Protein AF-A0AAN6X610-F1 (afdb_monomer)

Mean predicted aligned error: 11.76 Å

Solvent-accessible surface area (backbone atoms only — not comparable to full-atom values): 14429 Å² total; per-residue (Å²): 130,84,73,50,73,56,37,80,37,49,90,82,41,57,66,64,53,46,54,52,41,51,50,63,67,73,47,56,24,28,35,37,37,41,20,63,57,55,44,59,87,36,47,89,56,66,89,90,72,61,59,78,27,64,43,53,54,47,56,51,47,35,42,76,70,61,20,42,76,47,59,48,23,58,37,55,79,75,80,67,58,41,75,26,36,35,68,75,31,31,22,21,82,70,78,63,51,74,42,61,48,87,49,92,56,44,52,62,43,44,74,73,71,45,76,48,68,23,67,71,36,37,49,55,18,49,61,29,42,77,66,78,37,78,74,51,80,32,36,44,35,40,69,31,51,52,54,89,95,52,78,56,92,52,52,64,61,54,48,52,51,49,48,45,44,64,74,73,56,57,45,38,35,40,44,35,36,27,59,84,71,80,51,67,71,60,45,51,51,53,52,55,51,32,54,59,14,51,76,70,74,33,50,30,40,37,33,26,71,65,83,75,61,58,91,81,38,44,60,50,36,54,32,38,35,51,34,56,55,47,62,47,50,51,51,45,38,66,76,38,64,78,66,65,64,63,55,64,62,56,60,49,54,62,66,74,68,66,131

pLDDT: mean 78.59, std 17.38, range [29.25, 97.12]

Secondary structure (DSSP, 8-state):
-PPPPPEEE-TT-HHHHHHHHHHHHH-S-EE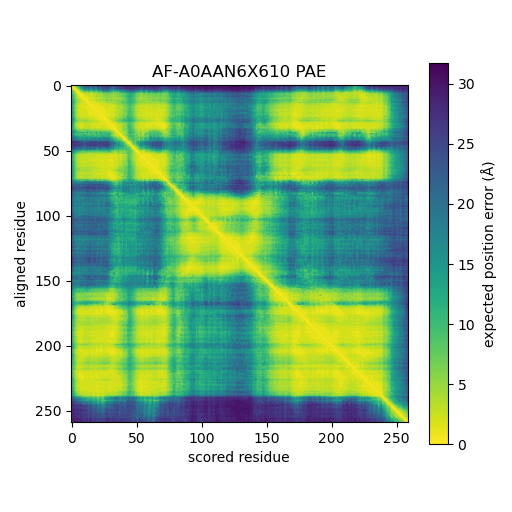EEE-GGGTSTT----TTSPPPPHHHHHHHHHHHTT-EEEEEE---SSSS-BTTEEEEEEEETTT--EEETTTTTHHHHHHTT---B-HHHHHHHHHHHTTTPPPPP--BEEEEE--TTSPPTTHHHHHHHHHHHHHTS---EEEEES----SHHHHHHHHHHHHHHHTTT-EEEEE-SSPP-HHHHTTT-SEEE-S-HHHHHHHHHHH-GGGSSHHHHHHHHTTS---

Sequence (259 aa):
MKAQRLRHIGPMNTHELQLISDAVKDSSNIIAITGAGISLSAGIPSAKNCKPAPTHLFIRNLCFRGQLIRTYAQNIDGKEDELHGSLRFLRCMYCNIRTSWDVHNLESATLLGEQPVCLKCERVSRDRMARNKRRSNPGALRLDITLYDEVHLQVNEITDLKIHDLTRENPEILLIFGTRLLIKGVKNMVKEFAQSIHGRGGLVVFVNLTAPNARVWGGIIDFWVKWDCDSWVKDLKNRNMEWSSSLTEGAEAARNNTP

Foldseek 3Di:
DPQAFADEDEPVNVVVLLVVLVQLVPALQEEEEEEPLQQVVQPPDDLPDGDGFLLRVLQVLSVVVNSYPAYAYCDQSADGDHPWFHQQWKAWPPPGDTHGCVPPVVVVCVVVVHWDFQPVLLVVQVVCVVVVHDGDRRTTIDGGTADPPRDRPCPVVVVVSLCCSLPPSQHQEYEYYRDLCPHPVSLVSLQSNLVSNVVVVGAYEYEELDDHDSVSCGNSHRYYYNDRSSVSSVVSCVSVVVSVPPCVVVVVVVVVPDD

Structure (mmCIF, N/CA/C/O backbone):
data_AF-A0AAN6X610-F1
#
_entry.id   AF-A0AAN6X610-F1
#
loop_
_atom_site.group_PDB
_atom_site.id
_atom_site.type_symbol
_atom_site.label_atom_id
_atom_site.label_alt_id
_atom_site.label_comp_id
_atom_site.label_asym_id
_atom_site.label_entity_id
_atom_site.label_seq_id
_atom_site.pdbx_PDB_ins_code
_atom_site.Cartn_x
_atom_site.Cartn_y
_atom_site.Cartn_z
_atom_site.occupancy
_atom_site.B_iso_or_equiv
_atom_site.auth_seq_id
_atom_site.auth_comp_id
_atom_site.auth_asym_id
_atom_site.auth_atom_id
_atom_site.pdbx_PDB_model_num
ATOM 1 N N . MET A 1 1 ? -28.326 7.944 -3.202 1.00 37.09 1 MET A N 1
ATOM 2 C CA . MET A 1 1 ? -27.617 7.498 -1.982 1.00 37.09 1 MET A CA 1
ATOM 3 C C . MET A 1 1 ? -26.728 8.640 -1.512 1.00 37.09 1 MET A C 1
ATOM 5 O O . MET A 1 1 ? -25.977 9.163 -2.326 1.00 37.09 1 MET A O 1
ATOM 9 N N . LYS A 1 2 ? -26.885 9.127 -0.273 1.00 32.19 2 LYS A N 1
ATOM 10 C CA . LYS A 1 2 ? -26.065 10.238 0.245 1.00 32.19 2 LYS A CA 1
ATOM 11 C C . LYS A 1 2 ? -24.622 9.746 0.374 1.00 32.19 2 LYS A C 1
ATOM 13 O O . LYS A 1 2 ? -24.401 8.754 1.057 1.00 32.19 2 LYS A O 1
ATOM 18 N N . ALA A 1 3 ? -23.672 10.414 -0.280 1.00 43.66 3 ALA A N 1
ATOM 19 C CA . ALA A 1 3 ? -22.254 10.120 -0.109 1.00 43.66 3 ALA A CA 1
ATOM 20 C C . ALA A 1 3 ? -21.909 10.218 1.384 1.00 43.66 3 ALA A C 1
ATOM 22 O O . ALA A 1 3 ? -22.076 11.280 1.991 1.00 43.66 3 ALA A O 1
ATOM 23 N N . GLN A 1 4 ? -21.492 9.106 1.989 1.00 57.25 4 GLN A N 1
ATOM 24 C CA . GLN A 1 4 ? -21.023 9.107 3.368 1.00 57.25 4 GLN A CA 1
ATOM 25 C C . GLN A 1 4 ? -19.779 10.003 3.426 1.00 57.25 4 GLN A C 1
ATOM 27 O O . GLN A 1 4 ? -18.841 9.859 2.638 1.00 57.25 4 GLN A O 1
ATOM 32 N N . ARG A 1 5 ? -19.823 11.019 4.290 1.00 67.00 5 ARG A N 1
ATOM 33 C CA . ARG A 1 5 ? -18.755 12.014 4.405 1.00 67.00 5 ARG A CA 1
ATOM 34 C C . ARG A 1 5 ? -17.531 11.336 5.019 1.00 67.00 5 ARG A C 1
ATOM 36 O O . ARG A 1 5 ? -17.649 10.756 6.094 1.00 67.00 5 ARG A O 1
ATOM 43 N N . LEU A 1 6 ? -16.384 11.442 4.344 1.00 83.06 6 LEU A N 1
ATOM 44 C CA . LEU A 1 6 ? -15.080 11.007 4.852 1.00 83.06 6 LEU A CA 1
ATOM 45 C C . LEU A 1 6 ? -14.877 11.549 6.274 1.00 83.06 6 LEU A C 1
ATOM 47 O O . LEU A 1 6 ? -14.890 12.771 6.468 1.00 83.06 6 LEU A O 1
ATOM 51 N N . ARG A 1 7 ? -14.707 10.662 7.260 1.00 89.19 7 ARG A N 1
ATOM 52 C CA . ARG A 1 7 ? -14.531 11.063 8.659 1.00 89.19 7 ARG A CA 1
ATOM 53 C C . ARG A 1 7 ? -13.062 11.348 8.925 1.00 89.19 7 ARG A C 1
ATOM 55 O O . ARG A 1 7 ? -12.207 10.499 8.698 1.00 89.19 7 ARG A O 1
ATOM 62 N N . HIS A 1 8 ? -12.775 12.553 9.399 1.00 91.44 8 HIS A N 1
ATOM 63 C CA . HIS A 1 8 ? -11.433 12.957 9.802 1.00 91.44 8 HIS A CA 1
ATOM 64 C C . HIS A 1 8 ? -11.219 12.636 11.282 1.00 91.44 8 HIS A C 1
ATOM 66 O O . HIS A 1 8 ? -11.991 13.090 12.124 1.00 91.44 8 HIS A O 1
ATOM 72 N N . ILE A 1 9 ? -10.157 11.889 11.574 1.00 92.44 9 ILE A N 1
ATOM 73 C CA . ILE A 1 9 ? -9.769 11.439 12.910 1.00 92.44 9 ILE A CA 1
ATOM 74 C C . ILE A 1 9 ? -8.367 11.962 13.205 1.00 92.44 9 ILE A C 1
ATOM 76 O O . ILE A 1 9 ? -7.435 11.727 12.436 1.00 92.44 9 ILE A O 1
ATOM 80 N N . GLY A 1 10 ? -8.214 12.657 14.328 1.00 91.31 10 GLY A N 1
ATOM 81 C CA . GLY A 1 10 ? -6.919 13.004 14.904 1.00 91.31 10 GLY A CA 1
ATOM 82 C C . GLY A 1 10 ? -6.632 12.230 16.196 1.00 91.31 10 GLY A C 1
ATOM 83 O O . GLY A 1 10 ? -7.487 11.487 16.674 1.00 91.31 10 GLY A O 1
ATOM 84 N N . PRO A 1 11 ? -5.463 12.449 16.823 1.00 89.00 11 PRO A N 1
ATOM 85 C CA . PRO A 1 11 ? -5.061 11.754 18.054 1.00 89.00 11 PRO A CA 1
ATOM 86 C C . PRO A 1 11 ? -6.026 11.922 19.241 1.00 89.00 11 PRO A C 1
ATOM 88 O O . PRO A 1 11 ? -6.036 11.103 20.152 1.00 89.00 11 PRO A O 1
ATOM 91 N N . MET A 1 12 ? -6.846 12.978 19.237 1.00 90.06 12 MET A N 1
ATOM 92 C CA . MET A 1 12 ? -7.813 13.265 20.306 1.00 90.06 12 MET A CA 1
ATOM 93 C C . MET A 1 12 ? -9.152 12.523 20.139 1.00 90.06 12 MET A C 1
ATOM 95 O O . MET A 1 12 ? -9.976 12.534 21.049 1.00 90.06 12 MET A O 1
ATOM 99 N N . ASN A 1 13 ? -9.391 11.881 18.993 1.00 92.88 13 ASN A N 1
ATOM 100 C CA . ASN A 1 13 ? -10.630 11.160 18.687 1.00 92.88 13 ASN A CA 1
ATOM 101 C C . ASN A 1 13 ? -10.607 9.740 19.274 1.00 92.88 13 ASN A C 1
ATOM 103 O O . ASN A 1 13 ? -10.568 8.749 18.548 1.00 92.88 13 ASN A O 1
ATOM 107 N N . THR A 1 14 ? -10.574 9.633 20.602 1.00 89.31 14 THR A N 1
ATOM 108 C CA . THR A 1 14 ? -10.335 8.362 21.306 1.00 89.31 14 THR A CA 1
ATOM 109 C C . THR A 1 14 ? -11.382 7.291 21.010 1.00 89.31 14 THR A C 1
ATOM 111 O O . THR A 1 14 ? -11.013 6.127 20.882 1.00 89.31 14 THR A O 1
ATOM 114 N N . HIS A 1 15 ? -12.655 7.667 20.861 1.00 91.50 15 HIS A N 1
ATOM 115 C CA . HIS A 1 15 ? -13.738 6.730 20.566 1.00 91.50 15 HIS A CA 1
ATOM 116 C C . HIS A 1 15 ? -13.611 6.142 19.157 1.00 91.50 15 HIS A C 1
ATOM 118 O O . HIS A 1 15 ? -13.623 4.927 18.994 1.00 91.50 15 HIS A O 1
ATOM 124 N N . GLU A 1 16 ? -13.432 6.975 18.128 1.00 92.19 16 GLU A N 1
ATOM 125 C CA . GLU A 1 16 ? -13.253 6.481 16.763 1.00 92.19 16 GLU A CA 1
ATOM 126 C C . GLU A 1 16 ? -11.951 5.691 16.593 1.00 92.19 16 GLU A C 1
ATOM 128 O O . GLU A 1 16 ? -11.930 4.697 15.869 1.00 92.19 16 GLU A O 1
ATOM 133 N N . LEU A 1 17 ? -10.877 6.096 17.277 1.00 92.88 17 LEU A N 1
ATOM 134 C CA . LEU A 1 17 ? -9.629 5.333 17.307 1.00 92.88 17 LEU A CA 1
ATOM 135 C C . LEU A 1 17 ? -9.823 3.959 17.955 1.00 92.88 17 LEU A C 1
ATOM 137 O O . LEU A 1 17 ? -9.281 2.981 17.445 1.00 92.88 17 LEU A O 1
ATOM 141 N N . GLN A 1 18 ? -10.612 3.869 19.030 1.00 92.56 18 GLN A N 1
ATOM 142 C CA . GLN A 1 18 ? -10.934 2.588 19.655 1.00 92.56 18 GLN A CA 1
ATOM 143 C C . GLN A 1 18 ? -11.778 1.708 18.730 1.00 92.56 18 GLN A C 1
ATOM 145 O O . GLN A 1 18 ? -11.424 0.556 18.528 1.00 92.56 18 GLN A O 1
ATOM 150 N N . LEU A 1 19 ? -12.799 2.265 18.070 1.00 92.56 19 LEU A N 1
ATOM 151 C CA . LEU A 1 19 ? -13.607 1.526 17.093 1.00 92.56 19 LEU A CA 1
ATOM 152 C C . LEU A 1 19 ? -12.757 0.916 15.972 1.00 92.56 19 LEU A C 1
ATOM 154 O O . LEU A 1 19 ? -12.967 -0.231 15.587 1.00 92.56 19 LEU A O 1
ATOM 158 N N . ILE A 1 20 ? -11.792 1.675 15.443 1.00 93.69 20 ILE A N 1
ATOM 159 C CA . ILE A 1 20 ? -10.866 1.152 14.433 1.00 93.69 20 ILE A CA 1
ATOM 160 C C . ILE A 1 20 ? -9.955 0.081 15.046 1.00 93.69 20 ILE A C 1
ATOM 162 O O . ILE A 1 20 ? -9.711 -0.941 14.411 1.00 93.69 20 ILE A O 1
ATOM 166 N N . SER A 1 21 ? -9.459 0.301 16.266 1.00 93.00 21 SER A N 1
ATOM 167 C CA . SER A 1 21 ? -8.606 -0.656 16.980 1.00 93.00 21 SER A CA 1
ATOM 168 C C . SER A 1 21 ? -9.295 -2.004 17.186 1.00 93.00 21 SER A C 1
ATOM 170 O O . SER A 1 21 ? -8.679 -3.040 16.934 1.00 93.00 21 SER A O 1
ATOM 172 N N . ASP A 1 22 ? -10.564 -1.981 17.592 1.00 91.88 22 ASP A N 1
ATOM 173 C CA . ASP A 1 22 ? -11.388 -3.167 17.821 1.00 91.88 22 ASP A CA 1
ATOM 174 C C . ASP A 1 22 ? -11.680 -3.875 16.493 1.00 91.88 22 ASP A C 1
ATOM 176 O O . ASP A 1 22 ? -11.447 -5.073 16.366 1.00 91.88 22 ASP A O 1
ATOM 180 N N . ALA A 1 23 ? -12.051 -3.128 15.447 1.00 92.56 23 ALA A N 1
ATOM 181 C CA . ALA A 1 23 ? -12.279 -3.703 14.122 1.00 92.56 23 ALA A CA 1
ATOM 182 C C . ALA A 1 23 ? -11.032 -4.426 13.576 1.00 92.56 23 ALA A C 1
ATOM 184 O O . ALA A 1 23 ? -11.127 -5.548 13.083 1.00 92.56 23 ALA A O 1
ATOM 185 N N . VAL A 1 24 ? -9.845 -3.817 13.687 1.00 92.56 24 VAL A N 1
ATOM 186 C CA . VAL A 1 24 ? -8.585 -4.451 13.252 1.00 92.56 24 VAL A CA 1
ATOM 187 C C . VAL A 1 24 ? -8.228 -5.652 14.138 1.00 92.56 24 VAL A C 1
ATOM 189 O O . VAL A 1 24 ? -7.634 -6.620 13.659 1.00 92.56 24 VAL A O 1
ATOM 192 N N . LYS A 1 25 ? -8.579 -5.615 15.429 1.00 89.81 25 LYS A N 1
ATOM 193 C CA . LYS A 1 25 ? -8.367 -6.739 16.346 1.00 89.81 25 LYS A CA 1
ATOM 194 C C . LYS A 1 25 ? -9.218 -7.949 15.966 1.00 89.81 25 LYS A C 1
ATOM 196 O O . LYS A 1 25 ? -8.681 -9.056 15.960 1.00 89.81 25 LYS A O 1
ATOM 201 N N . ASP A 1 26 ? -10.490 -7.719 15.667 1.00 90.12 26 ASP A N 1
ATOM 202 C CA . ASP A 1 26 ? -11.489 -8.771 15.469 1.00 90.12 26 ASP A CA 1
ATOM 203 C C . ASP A 1 26 ? -11.499 -9.320 14.034 1.00 90.12 26 ASP A C 1
ATOM 205 O O . ASP A 1 26 ? -11.934 -10.446 13.799 1.00 90.12 26 ASP A O 1
ATOM 209 N N . SER A 1 27 ? -10.982 -8.554 13.070 1.00 91.19 27 SER A N 1
ATOM 210 C CA . SER A 1 27 ? -10.899 -8.982 11.676 1.00 91.19 27 SER A CA 1
ATOM 211 C C . SER A 1 27 ? -9.845 -10.069 11.465 1.00 91.19 27 SER A C 1
ATOM 213 O O . SER A 1 27 ? -8.747 -10.026 12.027 1.00 91.19 27 SER A O 1
ATOM 215 N N . SER A 1 28 ? -10.171 -11.031 10.603 1.00 87.94 28 SER A N 1
ATOM 216 C CA . SER A 1 28 ? -9.239 -12.080 10.155 1.00 87.94 28 SER A CA 1
ATOM 217 C C . SER A 1 28 ? -8.778 -11.883 8.709 1.00 87.94 28 SER A C 1
ATOM 219 O O . SER A 1 28 ? -7.873 -12.570 8.256 1.00 87.94 28 SER A O 1
ATOM 221 N N . ASN A 1 29 ? -9.385 -10.936 7.992 1.00 90.50 29 ASN A N 1
ATOM 222 C CA . ASN A 1 29 ? -9.249 -10.795 6.547 1.00 90.50 29 ASN A CA 1
ATOM 223 C C . ASN A 1 29 ? -8.894 -9.349 6.183 1.00 90.50 29 ASN A C 1
ATOM 225 O O . ASN A 1 29 ? -9.716 -8.575 5.677 1.00 90.50 29 ASN A O 1
ATOM 229 N N . ILE A 1 30 ? -7.648 -8.974 6.468 1.00 92.38 30 ILE A N 1
ATOM 230 C CA . ILE A 1 30 ? -7.126 -7.618 6.301 1.00 92.38 30 ILE A CA 1
ATOM 231 C C . ILE A 1 30 ? -6.266 -7.540 5.042 1.00 92.38 30 ILE A C 1
ATOM 233 O O . ILE A 1 30 ? -5.382 -8.366 4.813 1.00 92.38 30 ILE A O 1
ATOM 237 N N . ILE A 1 31 ? -6.472 -6.491 4.252 1.00 91.38 31 ILE A N 1
ATOM 238 C CA . ILE A 1 31 ? -5.580 -6.103 3.159 1.00 91.38 31 ILE A CA 1
ATOM 239 C C . ILE A 1 31 ? -4.867 -4.811 3.543 1.00 91.38 31 ILE A C 1
ATOM 241 O O . ILE A 1 31 ? -5.491 -3.863 4.023 1.00 91.38 31 ILE A O 1
ATOM 245 N N . ALA A 1 32 ? -3.560 -4.753 3.301 1.00 90.94 32 ALA A N 1
ATOM 246 C CA . ALA A 1 32 ? -2.768 -3.543 3.470 1.00 90.94 32 ALA A CA 1
ATOM 247 C C . ALA A 1 32 ? -2.315 -2.993 2.110 1.00 90.94 32 ALA A C 1
ATOM 249 O O . ALA A 1 32 ? -1.844 -3.738 1.258 1.00 90.94 32 ALA A O 1
ATOM 250 N N . ILE A 1 33 ? -2.411 -1.679 1.909 1.00 90.81 33 ILE A N 1
ATOM 251 C CA . ILE A 1 33 ? -1.769 -0.967 0.797 1.00 90.81 33 ILE A CA 1
ATOM 252 C C . ILE A 1 33 ? -0.782 0.028 1.390 1.00 90.81 33 ILE A C 1
ATOM 254 O O . ILE A 1 33 ? -1.173 0.942 2.117 1.00 90.81 33 ILE A O 1
ATOM 258 N N . THR A 1 34 ? 0.495 -0.112 1.058 1.00 87.88 34 THR A N 1
ATOM 259 C CA . THR A 1 34 ? 1.561 0.741 1.597 1.00 87.88 34 THR A CA 1
ATOM 260 C C . THR A 1 34 ? 2.164 1.621 0.506 1.00 87.88 34 THR A C 1
ATOM 262 O O . THR A 1 34 ? 1.988 1.387 -0.693 1.00 87.88 34 THR A O 1
ATOM 265 N N . GLY A 1 35 ? 2.835 2.694 0.914 1.00 82.50 35 GLY A N 1
ATOM 266 C CA . GLY A 1 35 ? 3.644 3.539 0.041 1.00 82.50 35 GLY A CA 1
ATOM 267 C C . GLY A 1 35 ? 4.796 4.180 0.804 1.00 82.50 35 GLY A C 1
ATOM 268 O O . GLY A 1 35 ? 5.004 3.895 1.983 1.00 82.50 35 GLY A O 1
ATOM 269 N N . ALA A 1 36 ? 5.553 5.055 0.136 1.00 73.19 36 ALA A N 1
ATOM 270 C CA . ALA A 1 36 ? 6.882 5.454 0.615 1.00 73.19 36 ALA A CA 1
ATOM 271 C C . ALA A 1 36 ? 6.875 6.136 1.994 1.00 73.19 36 ALA A C 1
ATOM 273 O O . ALA A 1 36 ? 7.888 6.147 2.690 1.00 73.19 36 ALA A O 1
ATOM 274 N N . GLY A 1 37 ? 5.728 6.677 2.417 1.00 68.69 37 GLY A N 1
ATOM 275 C CA . GLY A 1 37 ? 5.548 7.316 3.715 1.00 68.69 37 GLY A CA 1
ATOM 276 C C . GLY A 1 37 ? 5.811 6.404 4.915 1.00 68.69 37 GLY A C 1
ATOM 277 O O . GLY A 1 37 ? 6.193 6.925 5.956 1.00 68.69 37 GLY A O 1
ATOM 278 N N . ILE A 1 38 ? 5.684 5.075 4.783 1.00 71.88 38 ILE A N 1
ATOM 279 C CA . ILE A 1 38 ? 6.003 4.142 5.885 1.00 71.88 38 ILE A CA 1
ATOM 280 C C . ILE A 1 38 ? 7.504 3.857 6.038 1.00 71.88 38 ILE A C 1
ATOM 282 O O . ILE A 1 38 ? 7.915 3.270 7.037 1.00 71.88 38 ILE A O 1
ATOM 286 N N . SER A 1 39 ? 8.321 4.263 5.061 1.00 66.00 39 SER A N 1
ATOM 287 C CA . SER A 1 39 ? 9.772 4.026 5.041 1.00 66.00 39 SER A CA 1
ATOM 288 C C . SER A 1 39 ? 10.579 5.291 5.374 1.00 66.00 39 SER A C 1
ATOM 290 O O . SER A 1 39 ? 11.793 5.215 5.525 1.00 66.00 39 SER A O 1
ATOM 292 N N . LEU A 1 40 ? 9.933 6.454 5.555 1.00 58.25 40 LEU A N 1
ATOM 293 C CA . LEU A 1 40 ? 10.614 7.726 5.859 1.00 58.25 40 LEU A CA 1
ATOM 294 C C . LEU A 1 40 ? 11.354 7.704 7.206 1.00 58.25 40 LEU A C 1
ATOM 296 O O . LEU A 1 40 ? 12.474 8.199 7.309 1.00 58.25 40 LEU A O 1
ATOM 300 N N . SER A 1 41 ? 10.743 7.117 8.236 1.00 56.41 41 SER A N 1
ATOM 301 C CA . SER A 1 41 ? 11.300 7.031 9.594 1.00 56.41 41 SER A CA 1
ATOM 302 C C . SER A 1 41 ? 12.450 6.027 9.719 1.00 56.41 41 SER A C 1
ATOM 304 O O . SER A 1 41 ? 13.298 6.163 10.600 1.00 56.41 41 SER A O 1
ATOM 306 N N . ALA A 1 42 ? 12.513 5.041 8.819 1.00 53.22 42 ALA A N 1
ATOM 307 C CA . ALA A 1 42 ? 13.600 4.067 8.729 1.00 53.22 42 ALA A CA 1
ATOM 308 C C . ALA A 1 42 ? 14.869 4.637 8.058 1.00 53.22 42 ALA A C 1
ATOM 310 O O . ALA A 1 42 ? 15.893 3.950 7.987 1.00 53.22 42 ALA A O 1
ATOM 311 N N . GLY A 1 43 ? 14.800 5.882 7.564 1.00 45.56 43 GLY A N 1
ATOM 312 C CA . GLY A 1 43 ? 15.744 6.434 6.598 1.00 45.56 43 GLY A CA 1
ATOM 313 C C . GLY A 1 43 ? 15.585 5.770 5.226 1.00 45.56 43 GLY A C 1
ATOM 314 O O . GLY A 1 43 ? 14.905 4.755 5.087 1.00 45.56 43 GLY A O 1
ATOM 315 N N . ILE A 1 44 ? 16.252 6.306 4.203 1.00 46.91 44 ILE A N 1
ATOM 316 C CA . ILE A 1 44 ? 16.473 5.601 2.928 1.00 46.91 44 ILE A CA 1
ATOM 317 C C . ILE A 1 44 ? 17.958 5.202 2.893 1.00 46.91 44 ILE A C 1
ATOM 319 O O . ILE A 1 44 ? 18.760 5.921 2.296 1.00 46.91 44 ILE A O 1
ATOM 323 N N . PRO A 1 45 ? 18.400 4.138 3.593 1.00 39.22 45 PRO A N 1
ATOM 324 C CA . PRO A 1 45 ? 19.779 3.681 3.513 1.00 39.22 45 PRO A CA 1
ATOM 325 C C . PRO A 1 45 ? 19.938 2.776 2.285 1.00 39.22 45 PRO A C 1
ATOM 327 O O . PRO A 1 45 ? 18.961 2.238 1.765 1.00 39.22 45 PRO A O 1
ATOM 330 N N . SER A 1 46 ? 21.182 2.552 1.852 1.00 41.22 46 SER A N 1
ATOM 331 C CA . SER A 1 46 ? 21.516 1.496 0.886 1.00 41.22 46 SER A CA 1
ATOM 332 C C . SER A 1 46 ? 20.801 0.182 1.248 1.00 41.22 46 SER A C 1
ATOM 334 O O . SER A 1 46 ? 20.727 -0.173 2.430 1.00 41.22 46 SER A O 1
ATOM 336 N N . ALA A 1 47 ? 20.273 -0.527 0.240 1.00 47.09 47 ALA A N 1
ATOM 337 C CA . ALA A 1 47 ? 19.335 -1.655 0.358 1.00 47.09 47 ALA A CA 1
ATOM 338 C C . ALA A 1 47 ? 19.752 -2.764 1.352 1.00 47.09 47 ALA A C 1
ATOM 340 O O . ALA A 1 47 ? 18.916 -3.549 1.792 1.00 47.09 47 ALA A O 1
ATOM 341 N N . LYS A 1 48 ? 21.031 -2.817 1.741 1.00 41.59 48 LYS A N 1
ATOM 342 C CA . LYS A 1 48 ? 21.605 -3.839 2.621 1.00 41.59 48 LYS A CA 1
ATOM 343 C C . LYS A 1 48 ? 21.400 -3.594 4.133 1.00 41.59 48 LYS A C 1
ATOM 345 O O . LYS A 1 48 ? 21.478 -4.561 4.874 1.00 41.59 48 LYS A O 1
ATOM 350 N N . ASN A 1 49 ? 21.084 -2.375 4.609 1.00 48.81 49 ASN A N 1
ATOM 351 C CA . ASN A 1 49 ? 21.075 -2.047 6.060 1.00 48.81 49 ASN A CA 1
ATOM 352 C C . ASN A 1 49 ? 19.823 -1.303 6.591 1.00 48.81 49 ASN A C 1
ATOM 354 O O . ASN A 1 49 ? 19.883 -0.601 7.602 1.00 48.81 49 ASN A O 1
ATOM 358 N N . CYS A 1 50 ? 18.660 -1.439 5.948 1.00 53.69 50 CYS A N 1
ATOM 359 C CA . CYS A 1 50 ? 17.438 -0.760 6.399 1.00 53.69 50 CYS A CA 1
ATOM 360 C C . CYS A 1 50 ? 16.724 -1.523 7.537 1.00 53.69 50 CYS A C 1
ATOM 362 O O . CYS A 1 50 ? 16.241 -2.640 7.327 1.00 53.69 50 CYS A O 1
ATOM 364 N N . LYS A 1 51 ? 16.584 -0.911 8.724 1.00 64.19 51 LYS A N 1
ATOM 365 C CA . LYS A 1 51 ? 15.756 -1.446 9.824 1.00 64.19 51 LYS A CA 1
ATOM 366 C C . LYS A 1 51 ? 14.264 -1.225 9.519 1.00 64.19 51 LYS A C 1
ATOM 368 O O . LYS A 1 51 ? 13.906 -0.130 9.101 1.00 64.19 51 LYS A O 1
ATOM 373 N N . PRO A 1 52 ? 13.383 -2.226 9.697 1.00 70.62 52 PRO A N 1
ATOM 374 C CA . PRO A 1 52 ? 11.953 -2.055 9.435 1.00 70.62 52 PRO A CA 1
ATOM 375 C C . PRO A 1 52 ? 11.323 -1.040 10.399 1.00 70.62 52 PRO A C 1
ATOM 377 O O . PRO A 1 52 ? 11.547 -1.107 11.609 1.00 70.62 52 PRO A O 1
ATOM 380 N N . ALA A 1 53 ? 10.516 -0.121 9.863 1.00 80.50 53 ALA A N 1
ATOM 381 C CA . ALA A 1 53 ? 9.755 0.833 10.670 1.00 80.50 53 ALA A CA 1
ATOM 382 C C . ALA A 1 53 ? 8.664 0.122 11.507 1.00 80.50 53 ALA A C 1
ATOM 384 O O . ALA A 1 53 ? 8.217 -0.968 11.131 1.00 80.50 53 ALA A O 1
ATOM 385 N N . PRO A 1 54 ? 8.182 0.723 12.612 1.00 86.00 54 PRO A N 1
ATOM 386 C CA . PRO A 1 54 ? 7.063 0.202 13.400 1.00 86.00 54 PRO A CA 1
ATOM 387 C C . PRO A 1 54 ? 5.843 -0.228 12.575 1.00 86.00 54 PRO A C 1
ATOM 389 O O . PRO A 1 54 ? 5.251 -1.262 12.889 1.00 86.00 54 PRO A O 1
ATOM 392 N N . THR A 1 55 ? 5.508 0.507 11.509 1.00 86.38 55 THR A N 1
ATOM 393 C CA . THR A 1 55 ? 4.413 0.151 10.593 1.00 86.38 55 THR A CA 1
ATOM 394 C C . THR A 1 55 ? 4.674 -1.167 9.852 1.00 86.38 55 THR A C 1
ATOM 396 O O . THR A 1 55 ? 3.793 -2.023 9.813 1.00 86.38 55 THR A O 1
ATOM 399 N N . HIS A 1 56 ? 5.897 -1.404 9.363 1.00 81.62 56 HIS A N 1
ATOM 400 C CA . HIS A 1 56 ? 6.275 -2.686 8.745 1.00 81.62 56 HIS A CA 1
ATOM 401 C C . HIS A 1 56 ? 6.171 -3.842 9.747 1.00 81.62 56 HIS A C 1
ATOM 403 O O . HIS A 1 56 ? 5.643 -4.907 9.441 1.00 81.62 56 HIS A O 1
ATOM 409 N N . LEU A 1 57 ? 6.654 -3.629 10.976 1.00 81.88 57 LEU A N 1
ATOM 410 C CA . LEU A 1 57 ? 6.576 -4.640 12.034 1.00 81.88 57 LEU A CA 1
ATOM 411 C C . LEU A 1 57 ? 5.131 -4.960 12.422 1.00 81.88 57 LEU A C 1
ATOM 413 O O . LEU A 1 57 ? 4.831 -6.087 12.801 1.00 81.88 57 LEU A O 1
ATOM 417 N N . PHE A 1 58 ? 4.241 -3.974 12.350 1.00 86.88 58 PHE A N 1
ATOM 418 C CA . PHE A 1 58 ? 2.816 -4.173 12.573 1.00 86.88 58 PHE A CA 1
ATOM 419 C C . PHE A 1 58 ? 2.167 -5.008 11.471 1.00 86.88 58 PHE A C 1
ATOM 421 O O . PHE A 1 58 ? 1.538 -6.010 11.789 1.00 86.88 58 PHE A O 1
ATOM 428 N N . ILE A 1 59 ? 2.390 -4.670 10.200 1.00 83.50 59 ILE A N 1
ATOM 429 C CA . ILE A 1 59 ? 1.889 -5.461 9.066 1.00 83.50 59 ILE A CA 1
ATOM 430 C C . ILE A 1 59 ? 2.403 -6.906 9.154 1.00 83.50 59 ILE A C 1
ATOM 432 O O . ILE A 1 59 ? 1.635 -7.856 9.024 1.00 83.50 59 ILE A O 1
ATOM 436 N N . ARG A 1 60 ? 3.687 -7.088 9.487 1.00 75.19 60 ARG A N 1
ATOM 437 C CA . ARG A 1 60 ? 4.271 -8.416 9.715 1.00 75.19 60 ARG A CA 1
ATOM 438 C C . ARG A 1 60 ? 3.600 -9.172 10.867 1.00 75.19 60 ARG A C 1
ATOM 440 O O . ARG A 1 60 ? 3.439 -10.384 10.779 1.00 75.19 60 ARG A O 1
ATOM 447 N N . ASN A 1 61 ? 3.210 -8.481 11.935 1.00 80.12 61 ASN A N 1
ATOM 448 C CA . ASN A 1 61 ? 2.489 -9.097 13.047 1.00 80.12 61 ASN A CA 1
ATOM 449 C C . ASN A 1 61 ? 1.090 -9.571 12.610 1.00 80.12 61 ASN A C 1
ATOM 451 O O . ASN A 1 61 ? 0.742 -10.711 12.898 1.00 80.12 61 ASN A O 1
ATOM 455 N N . LEU A 1 62 ? 0.348 -8.776 11.828 1.00 80.19 62 LEU A N 1
ATOM 456 C CA . LEU A 1 62 ? -0.937 -9.214 11.259 1.00 80.19 62 LEU A CA 1
ATOM 457 C C . LEU A 1 62 ? -0.786 -10.497 10.424 1.00 80.19 62 LEU A C 1
ATOM 459 O O . LEU A 1 62 ? -1.609 -11.403 10.532 1.00 80.19 62 LEU A O 1
ATOM 463 N N . CYS A 1 63 ? 0.294 -10.599 9.640 1.00 73.50 63 CYS A N 1
ATOM 464 C CA . CYS A 1 63 ? 0.634 -11.809 8.888 1.00 73.50 63 CYS A CA 1
ATOM 465 C C . CYS A 1 63 ? 0.874 -13.012 9.810 1.00 73.50 63 CYS A C 1
ATOM 467 O O . CYS A 1 63 ? 0.264 -14.060 9.627 1.00 73.50 63 CYS A O 1
ATOM 469 N N . PHE A 1 64 ? 1.694 -12.855 10.854 1.00 72.25 64 PHE A N 1
ATOM 470 C CA . PHE A 1 64 ? 1.947 -13.936 11.813 1.00 72.25 64 PHE A CA 1
ATOM 471 C C . PHE A 1 64 ? 0.706 -14.377 12.591 1.00 72.25 64 PHE A C 1
ATOM 473 O O . PHE A 1 64 ? 0.621 -15.533 12.991 1.00 72.25 64 PHE A O 1
ATOM 480 N N . ARG A 1 65 ? -0.264 -13.480 12.783 1.00 78.69 65 ARG A N 1
ATOM 481 C CA . ARG A 1 65 ? -1.553 -13.795 13.410 1.00 78.69 65 ARG A CA 1
ATOM 482 C C . ARG A 1 65 ? -2.564 -14.415 12.441 1.00 78.69 65 ARG A C 1
ATOM 484 O O . ARG A 1 65 ? -3.677 -14.706 12.862 1.00 78.69 65 ARG A O 1
ATOM 491 N N . GLY A 1 66 ? -2.208 -14.586 11.165 1.00 73.62 66 GLY A N 1
ATOM 492 C CA . GLY A 1 66 ? -3.116 -15.092 10.135 1.00 73.62 66 GLY A CA 1
ATOM 493 C C . GLY A 1 66 ? -4.258 -14.133 9.792 1.00 73.62 66 GLY A C 1
ATOM 494 O O . GLY A 1 66 ? -5.250 -14.571 9.231 1.00 73.62 66 GLY A O 1
ATOM 495 N N . GLN A 1 67 ? -4.137 -12.846 10.140 1.00 85.12 67 GLN A N 1
ATOM 496 C CA . GLN A 1 67 ? -5.162 -11.832 9.865 1.00 85.12 67 GLN A CA 1
ATOM 497 C C . GLN A 1 67 ? -4.934 -11.086 8.547 1.00 85.12 67 GLN A C 1
ATOM 499 O O . GLN A 1 67 ? -5.804 -10.357 8.079 1.00 85.12 67 GLN A O 1
ATOM 504 N N . LEU A 1 68 ? -3.720 -11.159 7.998 1.00 82.56 68 LEU A N 1
ATOM 505 C CA . LEU A 1 68 ? -3.343 -10.435 6.791 1.00 82.56 68 LEU A CA 1
ATOM 506 C C . LEU A 1 68 ? -3.467 -11.352 5.577 1.00 82.56 68 LEU A C 1
ATOM 508 O O . LEU A 1 68 ? -2.722 -12.321 5.462 1.00 82.56 68 LEU A O 1
ATOM 512 N N . ILE A 1 69 ? -4.337 -10.979 4.643 1.00 82.44 69 ILE A N 1
ATOM 513 C CA . ILE A 1 69 ? -4.445 -11.625 3.333 1.00 82.44 69 ILE A CA 1
ATOM 514 C C . ILE A 1 69 ? -3.212 -11.282 2.499 1.00 82.44 69 ILE A C 1
ATOM 516 O O . ILE A 1 69 ? -2.523 -12.161 1.981 1.00 82.44 69 ILE A O 1
ATOM 520 N N . ARG A 1 70 ? -2.941 -9.979 2.346 1.00 82.75 70 ARG A N 1
ATOM 521 C CA . ARG A 1 70 ? -1.828 -9.488 1.529 1.00 82.75 70 ARG A CA 1
ATOM 522 C C . ARG A 1 70 ? -1.466 -8.044 1.835 1.00 82.75 70 ARG A C 1
ATOM 524 O O . ARG A 1 70 ? -2.319 -7.237 2.216 1.00 82.75 70 ARG A O 1
ATOM 531 N N . THR A 1 71 ? -0.208 -7.717 1.558 1.00 81.56 71 THR A N 1
ATOM 532 C CA . THR A 1 71 ? 0.259 -6.337 1.439 1.00 81.56 71 THR A CA 1
ATOM 533 C C . THR A 1 71 ? 0.556 -6.013 -0.014 1.00 81.56 71 THR A C 1
ATOM 535 O O . THR A 1 71 ? 1.375 -6.665 -0.649 1.00 81.56 71 THR A O 1
ATOM 538 N N . TYR A 1 72 ? -0.081 -4.967 -0.520 1.00 82.69 72 TYR A N 1
ATOM 539 C CA . TYR A 1 72 ? 0.177 -4.382 -1.825 1.00 82.69 72 TYR A CA 1
ATOM 540 C C . TYR A 1 72 ? 1.077 -3.159 -1.644 1.00 82.69 72 TYR A C 1
ATOM 542 O O . TYR A 1 72 ? 0.610 -2.058 -1.322 1.00 82.69 72 TYR A O 1
ATOM 550 N N . ALA A 1 73 ? 2.381 -3.352 -1.817 1.00 75.69 73 ALA A N 1
ATOM 551 C CA . ALA A 1 73 ? 3.361 -2.314 -1.544 1.00 75.69 73 ALA A CA 1
ATOM 552 C C . ALA A 1 73 ? 3.633 -1.459 -2.778 1.00 75.69 73 ALA A C 1
ATOM 554 O O . ALA A 1 73 ? 4.049 -1.968 -3.813 1.00 75.69 73 ALA A O 1
ATOM 555 N N . GLN A 1 74 ? 3.464 -0.136 -2.665 1.00 69.69 74 GLN A N 1
ATOM 556 C CA . GLN A 1 74 ? 3.916 0.802 -3.702 1.00 69.69 74 GLN A CA 1
ATOM 557 C C . GLN A 1 74 ? 5.429 1.098 -3.626 1.00 69.69 74 GLN A C 1
ATOM 559 O O . GLN A 1 74 ? 5.946 1.915 -4.390 1.00 69.69 74 GLN A O 1
ATOM 564 N N . ASN A 1 75 ? 6.136 0.487 -2.679 1.00 63.12 75 ASN A N 1
ATOM 565 C CA . ASN A 1 75 ? 7.553 0.732 -2.462 1.00 63.12 75 ASN A CA 1
ATOM 566 C C . ASN A 1 75 ? 8.397 -0.205 -3.321 1.00 63.12 75 ASN A C 1
ATOM 568 O O . ASN A 1 75 ? 8.026 -1.348 -3.555 1.00 63.12 75 ASN A O 1
ATOM 572 N N . ILE A 1 76 ? 9.549 0.296 -3.763 1.00 54.38 76 ILE A N 1
ATOM 573 C CA . ILE A 1 76 ? 10.577 -0.475 -4.474 1.00 54.38 76 ILE A CA 1
ATOM 574 C C . ILE A 1 76 ? 11.727 -0.801 -3.495 1.00 54.38 76 ILE A C 1
ATOM 576 O O . ILE A 1 76 ? 12.892 -0.874 -3.864 1.00 54.38 76 ILE A O 1
ATOM 580 N N . ASP A 1 77 ? 11.446 -0.893 -2.196 1.00 51.56 77 ASP A N 1
ATOM 581 C CA . ASP A 1 77 ? 12.460 -1.036 -1.143 1.00 51.56 77 ASP A CA 1
ATOM 582 C C . ASP A 1 77 ? 12.891 -2.494 -0.890 1.00 51.56 77 ASP A C 1
ATOM 584 O O . ASP A 1 77 ? 13.696 -2.750 0.010 1.00 51.56 77 ASP A O 1
ATOM 588 N N . GLY A 1 78 ? 12.444 -3.453 -1.713 1.00 48.91 78 GLY A N 1
ATOM 589 C CA . GLY A 1 78 ? 12.958 -4.822 -1.700 1.00 48.91 78 GLY A CA 1
ATOM 590 C C . GLY A 1 78 ? 12.354 -5.736 -0.639 1.00 48.91 78 GLY A C 1
ATOM 591 O O . GLY A 1 78 ? 12.956 -6.784 -0.381 1.00 48.91 78 GLY A O 1
ATOM 592 N N . LYS A 1 79 ? 11.251 -5.357 0.026 1.00 49.78 79 LYS A N 1
ATOM 593 C CA . LYS A 1 79 ? 10.781 -6.029 1.255 1.00 49.78 79 LYS A CA 1
ATOM 594 C C . LYS A 1 79 ? 9.392 -6.686 1.200 1.00 49.78 79 LYS A C 1
ATOM 596 O O . LYS A 1 79 ? 9.101 -7.444 2.121 1.00 49.78 79 LYS A O 1
ATOM 601 N N . GLU A 1 80 ? 8.572 -6.472 0.169 1.00 51.22 80 GLU A N 1
ATOM 602 C CA . GLU A 1 80 ? 7.170 -6.952 0.091 1.00 51.22 80 GLU A CA 1
ATOM 603 C C . GLU A 1 80 ? 6.760 -7.283 -1.367 1.00 51.22 80 GLU A C 1
ATOM 605 O O . GLU A 1 80 ? 7.595 -7.174 -2.261 1.00 51.22 80 GLU A O 1
ATOM 610 N N . ASP A 1 81 ? 5.513 -7.709 -1.626 1.00 52.09 81 ASP A N 1
ATOM 611 C CA . ASP A 1 81 ? 4.982 -7.905 -2.990 1.00 52.09 81 ASP A CA 1
ATOM 612 C C . ASP A 1 81 ? 4.923 -6.543 -3.724 1.00 52.09 81 ASP A C 1
ATOM 614 O O . ASP A 1 81 ? 4.039 -5.711 -3.497 1.00 52.09 81 ASP A O 1
ATOM 618 N N . GLU A 1 82 ? 5.933 -6.282 -4.560 1.00 60.41 82 GLU A N 1
ATOM 619 C CA . GLU A 1 82 ? 6.239 -4.968 -5.141 1.00 60.41 82 GLU A CA 1
ATOM 620 C C . GLU A 1 82 ? 5.309 -4.593 -6.316 1.00 60.41 82 GLU A C 1
ATOM 622 O O . GLU A 1 82 ? 5.517 -5.026 -7.450 1.00 60.41 82 GLU A O 1
ATOM 627 N N . LEU A 1 83 ? 4.363 -3.664 -6.102 1.00 55.84 83 LEU A N 1
ATOM 628 C CA . LEU A 1 83 ? 3.544 -3.039 -7.165 1.00 55.84 83 LEU A CA 1
ATOM 629 C C . LEU A 1 83 ? 4.341 -2.131 -8.122 1.00 55.84 83 LEU A C 1
ATOM 631 O O . LEU A 1 83 ? 3.765 -1.511 -9.018 1.00 55.84 83 LEU A O 1
ATOM 635 N N . HIS A 1 84 ? 5.642 -1.952 -7.902 1.00 58.66 84 HIS A N 1
ATOM 636 C CA . HIS A 1 84 ? 6.496 -1.116 -8.748 1.00 58.66 84 HIS A CA 1
ATOM 637 C C . HIS A 1 84 ? 7.777 -1.819 -9.185 1.00 58.66 84 HIS A C 1
ATOM 639 O O . HIS A 1 84 ? 8.676 -1.151 -9.690 1.00 58.66 84 HIS A O 1
ATOM 645 N N . GLY A 1 85 ? 7.842 -3.147 -9.081 1.00 62.41 85 GLY A N 1
ATOM 646 C CA . GLY A 1 85 ? 9.041 -3.917 -9.409 1.00 62.41 85 GLY A CA 1
ATOM 647 C C . GLY A 1 85 ? 10.137 -3.811 -8.343 1.00 62.41 85 GLY A C 1
ATOM 648 O O . GLY A 1 85 ? 9.913 -3.296 -7.255 1.00 62.41 85 GLY A O 1
ATOM 649 N N . SER A 1 86 ? 11.332 -4.298 -8.670 1.00 69.31 86 SER A N 1
ATOM 650 C CA . SER A 1 86 ? 12.386 -4.627 -7.716 1.00 69.31 86 SER A CA 1
ATOM 651 C C . SER A 1 86 ? 13.696 -3.894 -7.964 1.00 69.31 86 SER A C 1
ATOM 653 O O . SER A 1 86 ? 14.198 -3.855 -9.087 1.00 69.31 86 SER A O 1
ATOM 655 N N . LEU A 1 87 ? 14.343 -3.428 -6.892 1.00 71.50 87 LEU A N 1
ATOM 656 C CA . LEU A 1 87 ? 15.742 -2.977 -6.950 1.00 71.50 87 LEU A CA 1
ATOM 657 C C . LEU A 1 87 ? 16.744 -4.133 -6.969 1.00 71.50 87 LEU A C 1
AT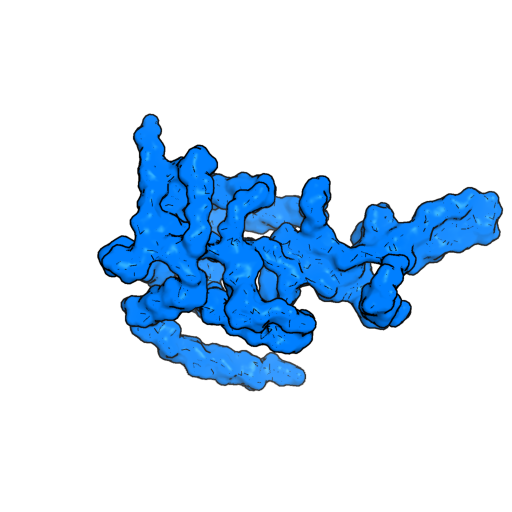OM 659 O O . LEU A 1 87 ? 17.932 -3.906 -7.169 1.00 71.50 87 LEU A O 1
ATOM 663 N N . ARG A 1 88 ? 16.301 -5.378 -6.764 1.00 73.50 88 ARG A N 1
ATOM 664 C CA . ARG A 1 88 ? 17.196 -6.546 -6.713 1.00 73.50 88 ARG A CA 1
ATOM 665 C C . ARG A 1 88 ? 17.706 -6.983 -8.082 1.00 73.50 88 ARG A C 1
ATOM 667 O O . ARG A 1 88 ? 18.618 -7.799 -8.155 1.00 73.50 88 ARG A O 1
ATOM 674 N N . PHE A 1 89 ? 17.111 -6.474 -9.156 1.00 80.44 89 PHE A N 1
ATOM 675 C CA . PHE A 1 89 ? 17.427 -6.898 -10.509 1.00 80.44 89 PHE A CA 1
ATOM 676 C C . PHE A 1 89 ? 17.450 -5.712 -11.467 1.00 80.44 89 PHE A C 1
ATOM 678 O O . PHE A 1 89 ? 16.852 -4.661 -11.234 1.00 80.44 89 PHE A O 1
ATOM 685 N N . LEU A 1 90 ? 18.125 -5.926 -12.588 1.00 85.50 90 LEU A N 1
ATOM 686 C CA . LEU A 1 90 ? 18.084 -5.070 -13.758 1.00 85.50 90 LEU A CA 1
ATOM 687 C C . LEU A 1 90 ? 17.168 -5.689 -14.814 1.00 85.50 90 LEU A C 1
ATOM 689 O O . LEU A 1 90 ? 17.033 -6.910 -14.909 1.00 85.50 90 LEU A O 1
ATOM 693 N N . ARG A 1 91 ? 16.577 -4.851 -15.661 1.00 85.69 91 ARG A N 1
ATOM 694 C CA . ARG A 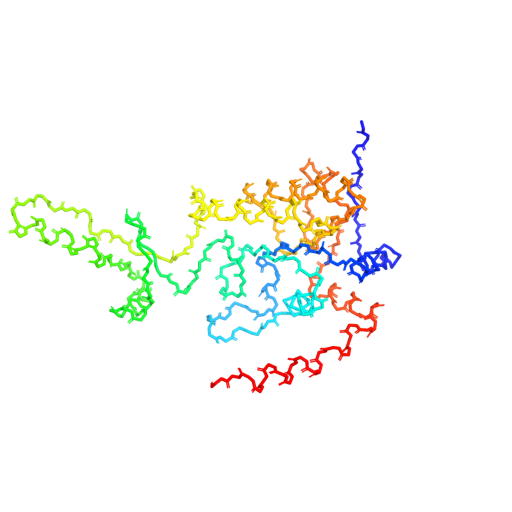1 91 ? 15.746 -5.251 -16.793 1.00 85.69 91 ARG A CA 1
ATOM 695 C C . ARG A 1 91 ? 16.179 -4.564 -18.074 1.00 85.69 91 ARG A C 1
ATOM 697 O O . ARG A 1 91 ? 16.438 -3.363 -18.095 1.00 85.69 91 ARG A O 1
ATOM 704 N N . CYS A 1 92 ? 16.194 -5.317 -19.172 1.00 88.62 92 CYS A N 1
ATOM 705 C CA . CYS A 1 92 ? 16.389 -4.737 -20.495 1.00 88.62 92 CYS A CA 1
ATOM 706 C C . CYS A 1 92 ? 15.134 -4.020 -20.993 1.00 88.62 92 CYS A C 1
ATOM 708 O O . CYS A 1 92 ? 14.095 -4.650 -21.145 1.00 88.62 92 CYS A O 1
ATOM 710 N N . MET A 1 93 ? 15.265 -2.754 -21.381 1.00 81.88 93 MET A N 1
ATOM 711 C CA . MET A 1 93 ? 14.177 -1.949 -21.955 1.00 81.88 93 MET A CA 1
ATOM 712 C C . MET A 1 93 ? 13.725 -2.409 -23.350 1.00 81.88 93 MET A C 1
ATOM 714 O O . MET A 1 93 ? 12.715 -1.936 -23.856 1.00 81.88 93 MET A O 1
ATOM 718 N N . TYR A 1 94 ? 14.493 -3.288 -24.004 1.00 85.88 94 TYR A N 1
ATOM 719 C CA . TYR A 1 94 ? 14.208 -3.758 -25.363 1.00 85.88 94 TYR A CA 1
ATOM 720 C C . TYR A 1 94 ? 13.623 -5.174 -25.394 1.00 85.88 94 TYR A C 1
ATOM 722 O O . TYR A 1 94 ? 12.634 -5.415 -26.077 1.00 85.88 94 TYR A O 1
ATOM 730 N N . CYS A 1 95 ? 14.218 -6.125 -24.666 1.00 88.44 95 CYS A N 1
ATOM 731 C CA . CYS A 1 95 ? 13.772 -7.525 -24.674 1.00 88.44 95 CYS A CA 1
ATOM 732 C C . CYS A 1 95 ? 13.157 -8.001 -23.353 1.00 88.44 95 CYS A C 1
ATOM 734 O O . CYS A 1 95 ? 12.836 -9.182 -23.235 1.00 88.44 95 CYS A O 1
ATOM 736 N N . ASN A 1 96 ? 13.043 -7.117 -22.358 1.00 84.06 96 ASN A N 1
ATOM 737 C CA . ASN A 1 96 ? 12.479 -7.379 -21.032 1.00 84.06 96 ASN A CA 1
ATOM 738 C C . ASN A 1 96 ? 13.165 -8.477 -20.206 1.00 84.06 96 ASN A C 1
ATOM 740 O O . ASN A 1 96 ? 12.625 -8.858 -19.166 1.00 84.06 96 ASN A O 1
ATOM 744 N N . ILE A 1 97 ? 14.354 -8.955 -20.603 1.00 87.44 97 ILE A N 1
ATOM 745 C CA . ILE A 1 97 ? 15.102 -9.923 -19.792 1.00 87.44 97 ILE A CA 1
ATOM 746 C C . ILE A 1 97 ? 15.490 -9.310 -18.446 1.00 87.44 97 ILE A C 1
ATOM 748 O O . ILE A 1 97 ? 15.948 -8.166 -18.397 1.00 87.44 97 ILE A O 1
ATOM 752 N N . ARG A 1 98 ? 15.301 -10.095 -17.383 1.00 87.31 98 ARG A N 1
ATOM 753 C CA . ARG A 1 98 ? 15.713 -9.785 -16.015 1.00 87.31 98 ARG A CA 1
ATOM 754 C C . ARG A 1 98 ? 17.121 -10.332 -15.771 1.00 87.31 98 ARG A C 1
ATOM 756 O O . ARG A 1 98 ? 17.401 -11.471 -16.143 1.00 87.31 98 ARG A O 1
ATOM 763 N N . THR A 1 99 ? 17.983 -9.536 -15.152 1.00 86.94 99 THR A N 1
ATOM 764 C CA . THR A 1 99 ? 19.407 -9.835 -14.943 1.00 86.94 99 THR A CA 1
ATOM 765 C C . THR A 1 99 ? 19.800 -9.488 -13.506 1.00 86.94 99 THR A C 1
ATOM 767 O O . THR A 1 99 ? 19.387 -8.446 -13.001 1.00 86.94 99 THR A O 1
ATOM 770 N N . SER A 1 100 ? 20.585 -10.345 -12.842 1.00 85.81 100 SER A N 1
ATOM 771 C CA . SER A 1 100 ? 21.150 -10.038 -11.513 1.00 85.81 100 SER A CA 1
ATOM 772 C C . SER A 1 100 ? 22.244 -8.969 -11.603 1.00 85.81 100 SER A C 1
ATOM 774 O O . SER A 1 100 ? 22.927 -8.863 -12.623 1.00 85.81 100 SER A O 1
ATOM 776 N N . TRP A 1 101 ? 22.444 -8.222 -10.519 1.00 79.94 101 TRP A N 1
ATOM 777 C CA . TRP A 1 101 ? 23.538 -7.259 -10.355 1.00 79.94 101 TRP A CA 1
ATOM 778 C C . TRP A 1 101 ? 24.929 -7.889 -10.399 1.00 79.94 101 TRP A C 1
ATOM 780 O O . TRP A 1 101 ? 25.861 -7.261 -10.896 1.00 79.94 101 TRP A O 1
ATOM 790 N N . ASP A 1 102 ? 25.052 -9.135 -9.935 1.00 80.69 102 ASP A N 1
ATOM 791 C CA . ASP A 1 102 ? 26.336 -9.848 -9.828 1.00 80.69 102 ASP A CA 1
ATOM 792 C C . ASP A 1 102 ? 26.938 -10.213 -11.194 1.00 80.69 102 ASP A C 1
ATOM 794 O O . ASP A 1 102 ? 28.067 -10.689 -11.307 1.00 80.69 102 ASP A O 1
ATOM 798 N N . VAL A 1 103 ? 26.174 -10.019 -12.266 1.00 78.31 103 VAL A N 1
ATOM 799 C CA . VAL A 1 103 ? 26.614 -10.296 -13.627 1.00 78.31 103 VAL A CA 1
ATOM 800 C C . VAL A 1 103 ? 27.523 -9.158 -14.096 1.00 78.31 103 VAL A C 1
ATOM 802 O O . VAL A 1 103 ? 27.136 -8.002 -14.029 1.00 78.31 103 VAL A O 1
ATOM 805 N N . HIS A 1 104 ? 28.714 -9.478 -14.616 1.00 78.00 104 HIS A N 1
ATOM 806 C CA . HIS A 1 104 ? 29.579 -8.566 -15.390 1.00 78.00 104 HIS A CA 1
ATOM 807 C C . HIS A 1 104 ? 29.806 -7.152 -14.797 1.00 78.00 104 HIS A C 1
ATOM 809 O O . HIS A 1 104 ? 29.878 -6.181 -15.546 1.00 78.00 104 HIS A O 1
ATOM 815 N N . ASN A 1 105 ? 29.950 -7.023 -13.473 1.00 76.44 105 ASN A N 1
ATOM 816 C CA . ASN A 1 105 ? 30.194 -5.742 -12.785 1.00 76.44 105 ASN A CA 1
ATOM 817 C C . ASN A 1 105 ? 29.126 -4.663 -13.065 1.00 76.44 105 ASN A C 1
ATOM 819 O O . ASN A 1 105 ? 29.420 -3.464 -13.033 1.00 76.44 105 ASN A O 1
ATOM 823 N N . LEU A 1 106 ? 27.881 -5.076 -13.331 1.00 81.81 106 LEU A N 1
ATOM 824 C CA . LEU A 1 106 ? 26.770 -4.164 -13.618 1.00 81.81 106 LEU A CA 1
ATOM 825 C C . LEU A 1 106 ? 26.522 -3.171 -12.473 1.00 81.81 106 LEU A C 1
ATOM 827 O O . LEU A 1 106 ? 26.178 -2.018 -12.736 1.00 81.81 106 LEU A O 1
ATOM 831 N N . GLU A 1 107 ? 26.733 -3.590 -11.221 1.00 79.06 107 GLU A N 1
ATOM 832 C CA . GLU A 1 107 ? 26.642 -2.713 -10.045 1.00 79.06 107 GLU A CA 1
ATOM 833 C C . GLU A 1 107 ? 27.645 -1.554 -10.132 1.00 79.06 107 GLU A C 1
ATOM 835 O O . GLU A 1 107 ? 27.250 -0.393 -10.048 1.00 79.06 107 GLU A O 1
ATOM 840 N N . SER A 1 108 ? 28.925 -1.842 -10.388 1.00 79.19 108 SER A N 1
ATOM 841 C CA . SER A 1 108 ? 29.973 -0.819 -10.483 1.00 79.19 108 SER A CA 1
ATOM 842 C C . SER A 1 108 ? 29.743 0.154 -11.640 1.00 79.19 108 SER A C 1
ATOM 844 O O . SER A 1 108 ? 29.866 1.360 -11.445 1.00 79.19 108 SER A O 1
ATOM 846 N N . ALA A 1 109 ? 29.363 -0.348 -12.819 1.00 76.19 109 ALA A N 1
ATOM 847 C CA . ALA A 1 109 ? 29.060 0.499 -13.976 1.00 76.19 109 ALA A CA 1
ATOM 848 C C . ALA A 1 109 ? 27.870 1.435 -13.693 1.00 76.19 109 ALA A C 1
ATOM 850 O O . ALA A 1 109 ? 27.935 2.638 -13.940 1.00 76.19 109 ALA A O 1
ATOM 851 N N . THR A 1 110 ? 26.808 0.905 -13.079 1.00 75.44 110 THR A N 1
ATOM 852 C CA . THR A 1 110 ? 25.621 1.699 -12.729 1.00 75.44 110 THR A CA 1
ATOM 853 C C . THR A 1 110 ? 25.930 2.745 -11.654 1.00 75.44 110 THR A C 1
ATOM 855 O O . THR A 1 110 ? 25.445 3.871 -11.740 1.00 75.44 110 THR A O 1
ATOM 858 N N . LEU A 1 111 ? 26.766 2.413 -10.661 1.00 77.69 111 LEU A N 1
ATOM 859 C CA . LEU A 1 111 ? 27.210 3.356 -9.623 1.00 77.69 111 LEU A CA 1
ATOM 860 C C . LEU A 1 111 ? 28.040 4.519 -10.190 1.00 77.69 111 LEU A C 1
ATOM 862 O O . LEU A 1 111 ? 28.008 5.612 -9.630 1.00 77.69 111 LEU A O 1
ATOM 866 N N . LEU A 1 112 ? 28.736 4.308 -11.310 1.00 83.75 112 LEU A N 1
ATOM 867 C CA . LEU A 1 112 ? 29.452 5.352 -12.052 1.00 83.75 112 LEU A CA 1
ATOM 868 C C . LEU A 1 112 ? 28.533 6.194 -12.956 1.00 83.75 112 LEU A C 1
ATOM 870 O O . LEU A 1 112 ? 29.004 7.104 -13.634 1.00 83.75 112 LEU A O 1
ATOM 874 N N . GLY A 1 113 ? 27.224 5.920 -12.958 1.00 76.69 113 GLY A N 1
ATOM 875 C CA . GLY A 1 113 ? 26.241 6.612 -13.792 1.00 76.69 113 GLY A CA 1
ATOM 876 C C . GLY A 1 113 ? 26.183 6.104 -15.234 1.00 76.69 113 GLY A C 1
ATOM 877 O O . GLY A 1 113 ? 25.514 6.715 -16.068 1.00 76.69 113 GLY A O 1
ATOM 878 N N . GLU A 1 114 ? 26.854 4.995 -15.545 1.00 83.56 114 GLU A N 1
ATOM 879 C CA . GLU A 1 114 ? 26.778 4.376 -16.864 1.00 83.56 114 GLU A CA 1
ATOM 880 C C . GLU A 1 114 ? 25.490 3.558 -17.000 1.00 83.56 114 GLU A C 1
ATOM 882 O O . GLU A 1 114 ? 25.043 2.905 -16.057 1.00 83.56 114 GLU A O 1
ATOM 887 N N . GLN A 1 115 ? 24.892 3.560 -18.194 1.00 83.56 115 GLN A N 1
ATOM 888 C CA . GLN A 1 115 ? 23.759 2.690 -18.502 1.00 83.56 115 GLN A CA 1
ATOM 889 C C . GLN A 1 115 ? 24.267 1.370 -19.100 1.00 83.56 115 GLN A C 1
ATOM 891 O O . GLN A 1 115 ? 24.763 1.374 -20.232 1.00 83.56 115 GLN A O 1
ATOM 896 N N . PRO A 1 116 ? 24.123 0.227 -18.407 1.00 88.44 116 PRO A N 1
ATOM 897 C CA . PRO A 1 116 ? 24.697 -1.011 -18.905 1.00 88.44 116 PRO A CA 1
ATOM 898 C C . PRO A 1 116 ? 23.945 -1.581 -20.111 1.00 88.44 116 PRO A C 1
ATOM 900 O O . PRO A 1 116 ? 22.730 -1.435 -20.251 1.00 88.44 116 PRO A O 1
ATOM 903 N N . VAL A 1 117 ? 24.659 -2.296 -20.979 1.00 89.69 117 VAL A N 1
ATOM 904 C CA . VAL A 1 117 ? 24.090 -2.926 -22.182 1.00 89.69 117 VAL A CA 1
ATOM 905 C C . VAL A 1 117 ? 23.481 -4.289 -21.842 1.00 89.69 117 VAL A C 1
ATOM 907 O O . VAL A 1 117 ? 23.977 -5.033 -20.996 1.00 89.69 117 VAL A O 1
ATOM 910 N N . CYS A 1 118 ? 22.399 -4.664 -22.523 1.00 92.31 118 CYS A N 1
ATOM 911 C CA . CYS A 1 118 ? 21.815 -5.990 -22.367 1.00 92.31 118 CYS A CA 1
ATOM 912 C C . CYS A 1 118 ? 22.634 -7.054 -23.109 1.00 92.31 118 CYS A C 1
ATOM 914 O O . CYS A 1 118 ? 22.550 -7.174 -24.328 1.00 92.31 118 CYS A O 1
ATOM 916 N N . LEU A 1 119 ? 23.316 -7.926 -22.365 1.00 91.25 119 LEU A N 1
ATOM 917 C CA . LEU A 1 119 ? 24.153 -8.995 -22.930 1.00 91.25 119 LEU A CA 1
ATOM 918 C C . LEU A 1 119 ? 23.407 -9.933 -23.894 1.00 91.25 119 LEU A C 1
ATOM 920 O O . LEU A 1 119 ? 23.983 -10.399 -24.876 1.00 91.25 119 LEU A O 1
ATOM 924 N N . LYS A 1 120 ? 22.115 -10.207 -23.654 1.00 93.31 120 LYS A N 1
ATOM 925 C CA . LYS A 1 120 ? 21.292 -11.019 -24.569 1.00 93.31 120 LYS A CA 1
ATOM 926 C C . LYS A 1 120 ? 21.115 -10.322 -25.918 1.00 93.31 120 LYS A C 1
ATOM 928 O O . LYS A 1 120 ? 21.322 -10.935 -26.961 1.00 93.31 120 LYS A O 1
ATOM 933 N N . CYS A 1 121 ? 20.727 -9.052 -25.902 1.00 94.06 121 CYS A N 1
ATOM 934 C CA . CYS A 1 121 ? 20.495 -8.271 -27.114 1.00 94.06 121 CYS A CA 1
ATOM 935 C C . CYS A 1 121 ? 21.804 -7.920 -27.827 1.00 94.06 121 CYS A C 1
ATOM 937 O O . CYS A 1 121 ? 21.858 -7.929 -29.057 1.00 94.06 121 CYS A O 1
ATOM 939 N N . GLU A 1 122 ? 22.875 -7.690 -27.072 1.00 94.31 122 GLU A N 1
ATOM 940 C CA . GLU A 1 122 ? 24.217 -7.505 -27.604 1.00 94.31 122 GLU A CA 1
ATOM 941 C C . GLU A 1 122 ? 24.705 -8.765 -28.329 1.00 94.31 122 GLU A C 1
ATOM 943 O O . GLU A 1 122 ? 25.165 -8.669 -29.467 1.00 94.31 122 GLU A O 1
ATOM 948 N N . ARG A 1 123 ? 24.524 -9.952 -27.731 1.00 94.06 123 ARG A N 1
ATOM 949 C CA . ARG A 1 123 ? 24.840 -11.236 -28.376 1.00 94.06 123 ARG A CA 1
ATOM 950 C C . ARG A 1 123 ? 24.061 -11.409 -29.678 1.00 94.06 123 ARG A C 1
ATOM 952 O O . ARG A 1 123 ? 24.664 -11.646 -30.718 1.00 94.06 123 ARG A O 1
ATOM 959 N N . VAL A 1 124 ? 22.745 -11.183 -29.654 1.00 93.12 124 VAL A N 1
ATOM 960 C CA . VAL A 1 124 ? 21.901 -11.241 -30.863 1.00 93.12 124 VAL A CA 1
ATOM 961 C C . VAL A 1 124 ? 22.392 -10.262 -31.934 1.00 93.12 124 VAL A C 1
ATOM 963 O O . VAL A 1 124 ? 22.447 -10.609 -33.115 1.00 93.12 124 VAL A O 1
ATOM 966 N N . SER A 1 125 ? 22.776 -9.047 -31.542 1.00 93.12 125 SER A N 1
ATOM 967 C CA . SER A 1 125 ? 23.332 -8.053 -32.460 1.00 93.12 125 SER A CA 1
ATOM 968 C C . SER A 1 125 ? 24.662 -8.517 -33.060 1.00 93.12 125 SER A C 1
ATOM 970 O O . SER A 1 125 ? 24.869 -8.382 -34.267 1.00 93.12 125 SER A O 1
ATOM 972 N N . ARG A 1 126 ? 2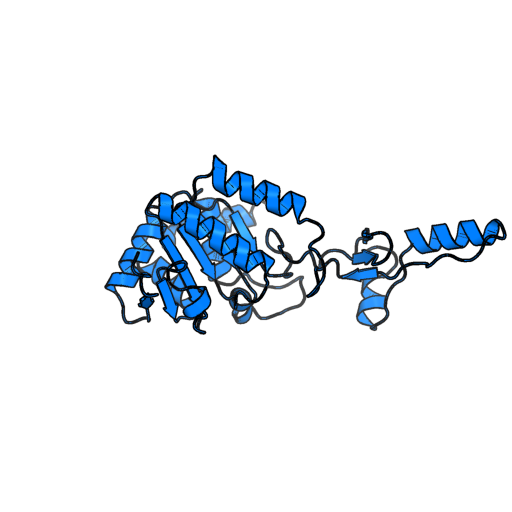5.552 -9.090 -32.244 1.00 94.06 126 ARG A N 1
ATOM 973 C CA . ARG A 1 126 ? 26.854 -9.621 -32.667 1.00 94.06 126 ARG A CA 1
ATOM 974 C C . ARG A 1 126 ? 26.694 -10.764 -33.668 1.00 94.06 126 ARG A C 1
ATOM 976 O O . ARG A 1 126 ? 27.279 -10.708 -34.746 1.00 94.06 126 ARG A O 1
ATOM 983 N N . ASP A 1 127 ? 25.813 -11.719 -33.381 1.00 94.75 127 ASP A N 1
ATOM 984 C CA . ASP A 1 127 ? 25.539 -12.871 -34.251 1.00 94.75 127 ASP A CA 1
ATOM 985 C C . ASP A 1 127 ? 24.905 -12.468 -35.589 1.00 94.75 127 ASP A C 1
ATOM 987 O O . ASP A 1 127 ? 25.028 -13.177 -36.592 1.00 94.75 127 ASP A O 1
ATOM 991 N N . ARG A 1 128 ? 24.172 -11.348 -35.624 1.00 94.00 128 ARG A N 1
ATOM 992 C CA . ARG A 1 128 ? 23.641 -10.776 -36.870 1.00 94.00 128 ARG A CA 1
ATOM 993 C C . ARG A 1 128 ? 24.753 -10.149 -37.700 1.00 94.00 128 ARG A C 1
ATOM 995 O O . ARG A 1 128 ? 24.818 -10.422 -38.896 1.00 94.00 128 ARG A O 1
ATOM 1002 N N . MET A 1 129 ? 25.630 -9.370 -37.071 1.00 94.44 129 MET A N 1
ATOM 1003 C CA . MET A 1 129 ? 26.763 -8.739 -37.754 1.00 94.44 129 MET A CA 1
ATOM 1004 C C . MET A 1 129 ? 27.750 -9.776 -38.299 1.00 94.44 129 MET A C 1
ATOM 1006 O O . MET A 1 129 ? 28.171 -9.650 -39.441 1.00 94.44 129 MET A O 1
ATOM 1010 N N . ALA A 1 130 ? 28.018 -10.856 -37.556 1.00 94.06 130 ALA A N 1
ATOM 1011 C CA . ALA A 1 130 ? 28.841 -11.977 -38.025 1.00 94.06 130 ALA A CA 1
ATOM 1012 C C . ALA A 1 130 ? 28.275 -12.666 -39.285 1.00 94.06 130 ALA A C 1
ATOM 1014 O O . ALA A 1 130 ? 29.004 -13.307 -40.033 1.00 94.06 130 ALA A O 1
ATOM 1015 N N . ARG A 1 131 ? 26.969 -12.514 -39.541 1.00 95.44 131 ARG A N 1
ATOM 1016 C CA . ARG A 1 131 ? 26.274 -13.006 -40.741 1.00 95.44 131 ARG A CA 1
ATOM 1017 C C . ARG A 1 131 ? 26.031 -11.907 -41.781 1.00 95.44 131 ARG A C 1
ATOM 1019 O O . ARG A 1 131 ? 25.102 -12.029 -42.577 1.00 95.44 131 ARG A O 1
ATOM 1026 N N . ASN A 1 132 ? 26.801 -10.816 -41.743 1.00 93.62 132 ASN A N 1
ATOM 1027 C CA . ASN A 1 132 ? 26.665 -9.641 -42.613 1.00 93.62 132 ASN A CA 1
ATOM 1028 C C . ASN A 1 132 ? 25.253 -9.022 -42.622 1.00 93.62 132 ASN A C 1
ATOM 1030 O O . ASN A 1 132 ? 24.850 -8.355 -43.574 1.00 93.62 132 ASN A O 1
ATOM 1034 N N . LYS A 1 133 ? 24.469 -9.230 -41.554 1.00 92.88 133 LYS A N 1
ATOM 1035 C CA . LYS A 1 133 ? 23.165 -8.582 -41.379 1.00 92.88 133 LYS A CA 1
ATOM 1036 C C . LYS A 1 133 ? 23.336 -7.264 -40.634 1.00 92.88 133 LYS A C 1
ATOM 1038 O O . LYS A 1 133 ? 24.232 -7.104 -39.808 1.00 92.88 133 LYS A O 1
ATOM 1043 N N . ARG A 1 134 ? 22.401 -6.338 -40.868 1.00 88.44 134 ARG A N 1
ATOM 1044 C CA . ARG A 1 134 ? 22.323 -5.064 -40.138 1.00 88.44 134 ARG A CA 1
ATOM 1045 C C . ARG A 1 134 ? 22.320 -5.289 -38.619 1.00 88.44 134 ARG A C 1
ATOM 1047 O O . ARG A 1 134 ? 21.594 -6.164 -38.122 1.00 88.44 134 ARG A O 1
ATOM 1054 N N . ARG A 1 135 ? 23.107 -4.462 -37.917 1.00 90.44 135 ARG A N 1
ATOM 1055 C CA . ARG A 1 135 ? 23.180 -4.376 -36.451 1.00 90.44 135 ARG A CA 1
ATOM 1056 C C . ARG A 1 135 ? 21.782 -4.134 -35.878 1.00 90.44 135 ARG A C 1
ATOM 1058 O O . ARG A 1 135 ? 21.059 -3.270 -36.370 1.00 90.44 135 ARG A O 1
ATOM 1065 N N . SER A 1 136 ? 21.395 -4.901 -34.862 1.00 91.00 136 SER A N 1
ATOM 1066 C CA . SER A 1 136 ? 20.150 -4.672 -34.118 1.00 91.00 136 SER A CA 1
ATOM 1067 C C . SER A 1 136 ? 20.416 -3.841 -32.866 1.00 91.00 136 SER A C 1
ATOM 1069 O O . SER A 1 136 ? 21.557 -3.743 -32.419 1.00 91.00 136 SER A O 1
ATOM 1071 N N . ASN A 1 137 ? 19.365 -3.258 -32.283 1.00 90.06 137 ASN A N 1
ATOM 1072 C CA . ASN A 1 137 ? 19.477 -2.554 -31.008 1.00 90.06 137 ASN A CA 1
ATOM 1073 C C . ASN A 1 137 ? 20.047 -3.517 -29.940 1.00 90.06 137 ASN A C 1
ATOM 1075 O O . ASN A 1 137 ? 19.427 -4.554 -29.683 1.00 90.06 137 ASN A O 1
ATOM 1079 N N . PRO A 1 138 ? 21.218 -3.224 -29.341 1.00 88.00 138 PRO A N 1
ATOM 1080 C CA . PRO A 1 138 ? 21.829 -4.088 -28.335 1.00 88.00 138 PRO A CA 1
ATOM 1081 C C . PRO A 1 138 ? 21.128 -3.996 -26.973 1.00 88.00 138 PRO A C 1
ATOM 1083 O O . PRO A 1 138 ? 21.491 -4.740 -26.072 1.00 88.00 138 PRO A O 1
ATOM 1086 N N . GLY A 1 139 ? 20.106 -3.143 -26.834 1.00 90.88 139 GLY A N 1
ATOM 1087 C CA . GLY A 1 139 ? 19.287 -2.995 -25.637 1.00 90.88 139 GLY A CA 1
ATOM 1088 C C . GLY A 1 139 ? 20.039 -2.360 -24.466 1.00 90.88 139 GLY A C 1
ATOM 1089 O O . GLY A 1 139 ? 21.216 -2.623 -24.242 1.00 90.88 139 GLY A O 1
ATOM 1090 N N . ALA A 1 140 ? 19.333 -1.561 -23.676 1.00 89.38 140 ALA A N 1
ATOM 1091 C CA . ALA A 1 140 ? 19.853 -0.987 -22.440 1.00 89.38 140 ALA A CA 1
ATOM 1092 C C . ALA A 1 140 ? 19.215 -1.670 -21.228 1.00 89.38 140 ALA A C 1
ATOM 1094 O O . ALA A 1 140 ? 18.029 -2.013 -21.269 1.00 89.38 140 ALA A O 1
ATOM 1095 N N . LEU A 1 141 ? 20.002 -1.889 -20.178 1.00 87.31 141 LEU A N 1
ATOM 1096 C CA . LEU A 1 141 ? 19.550 -2.335 -18.868 1.00 87.31 141 LEU A CA 1
ATOM 1097 C C . LEU A 1 141 ? 19.230 -1.115 -17.998 1.00 87.31 141 LEU A C 1
ATOM 1099 O O . LEU A 1 141 ? 19.941 -0.113 -18.013 1.00 87.31 141 LEU A O 1
ATOM 1103 N N . ARG A 1 142 ? 18.157 -1.220 -17.224 1.00 83.31 142 ARG A N 1
ATOM 1104 C CA . ARG A 1 142 ? 17.785 -0.277 -16.166 1.00 83.31 142 ARG A CA 1
ATOM 1105 C C . ARG A 1 142 ? 17.322 -1.045 -14.938 1.00 83.31 142 ARG A C 1
ATOM 1107 O O . ARG A 1 142 ? 17.124 -2.251 -15.023 1.00 83.31 142 ARG A O 1
ATOM 1114 N N . LEU A 1 143 ? 17.108 -0.353 -13.825 1.00 78.62 143 LEU A N 1
ATOM 1115 C CA . LEU A 1 143 ? 16.455 -0.939 -12.652 1.00 78.62 143 LEU A CA 1
ATOM 1116 C C . LEU A 1 143 ? 15.127 -1.598 -13.047 1.00 78.62 143 LEU A C 1
ATOM 1118 O O . LEU A 1 143 ? 14.379 -1.041 -13.861 1.00 78.62 143 LEU A O 1
ATOM 1122 N N . ASP A 1 144 ? 14.850 -2.773 -12.482 1.00 75.62 144 ASP A N 1
ATOM 1123 C CA . ASP A 1 144 ? 13.645 -3.570 -12.735 1.00 75.62 144 ASP A CA 1
ATOM 1124 C C . ASP A 1 144 ? 12.409 -2.974 -12.046 1.00 75.62 144 ASP A C 1
ATOM 1126 O O . ASP A 1 144 ? 11.742 -3.624 -11.252 1.00 75.62 144 ASP A O 1
ATOM 1130 N N . ILE A 1 145 ? 12.119 -1.709 -12.342 1.00 72.69 145 ILE A N 1
ATOM 1131 C CA . ILE A 1 145 ? 11.057 -0.926 -11.714 1.00 72.69 145 ILE A CA 1
ATOM 1132 C C . ILE A 1 145 ? 10.016 -0.503 -12.747 1.00 72.69 145 ILE A C 1
ATOM 1134 O O . ILE A 1 145 ? 10.344 -0.305 -13.913 1.00 72.69 145 ILE A O 1
ATOM 1138 N N . THR A 1 146 ? 8.764 -0.325 -12.353 1.00 68.19 146 THR A N 1
ATOM 1139 C CA . THR A 1 146 ? 7.745 0.255 -13.239 1.00 68.19 146 THR A CA 1
ATOM 1140 C C . THR A 1 146 ? 7.777 1.773 -13.086 1.00 68.19 146 THR A C 1
ATOM 1142 O O . THR A 1 146 ? 7.503 2.283 -11.998 1.00 68.19 146 THR A O 1
ATOM 1145 N N . LEU A 1 147 ? 8.130 2.496 -14.154 1.00 63.50 147 LEU A N 1
ATOM 1146 C CA . LEU A 1 147 ? 8.123 3.961 -14.160 1.00 63.50 147 LEU A CA 1
ATOM 1147 C C . LEU A 1 147 ? 6.699 4.506 -14.332 1.00 63.50 147 LEU A C 1
ATOM 1149 O O . LEU A 1 147 ? 5.769 3.792 -14.712 1.00 63.50 147 LEU A O 1
ATOM 1153 N N . TYR A 1 148 ? 6.525 5.800 -14.062 1.00 49.50 148 TYR A N 1
ATOM 1154 C CA . TYR A 1 148 ? 5.290 6.492 -14.425 1.00 49.50 148 TYR A CA 1
ATOM 1155 C C . TYR A 1 148 ? 5.062 6.373 -15.940 1.00 49.50 148 TYR A C 1
ATOM 1157 O O . TYR A 1 148 ? 6.011 6.442 -16.716 1.00 49.50 148 TYR A O 1
ATOM 1165 N N . ASP A 1 149 ? 3.809 6.148 -16.334 1.00 53.00 149 ASP A N 1
ATOM 1166 C CA . ASP A 1 149 ? 3.365 5.939 -17.722 1.00 53.00 149 ASP A CA 1
ATOM 1167 C C . ASP A 1 149 ? 3.797 4.618 -18.384 1.00 53.00 149 ASP A C 1
ATOM 1169 O O . ASP A 1 149 ? 3.430 4.351 -19.530 1.00 53.00 149 ASP A O 1
ATOM 1173 N N . GLU A 1 150 ? 4.477 3.731 -17.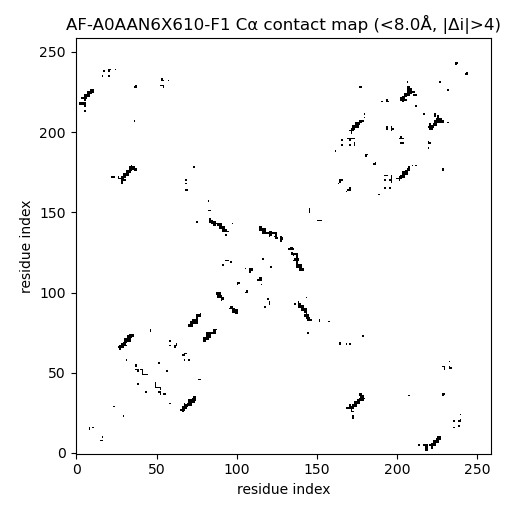654 1.00 61.19 150 GLU A N 1
ATOM 1174 C CA . GLU A 1 150 ? 4.697 2.353 -18.088 1.00 61.19 150 GLU A CA 1
ATOM 1175 C C . GLU A 1 150 ? 3.578 1.426 -17.590 1.00 61.19 150 GLU A C 1
ATOM 1177 O O . GLU A 1 150 ? 3.072 1.541 -16.470 1.00 61.19 150 GLU A O 1
ATOM 1182 N N . VAL A 1 151 ? 3.188 0.466 -18.432 1.00 58.19 151 VAL A N 1
ATOM 1183 C CA . VAL A 1 151 ? 2.292 -0.617 -18.014 1.00 58.19 151 VAL A CA 1
ATOM 1184 C C . VAL A 1 151 ? 3.077 -1.541 -17.094 1.00 58.19 151 VAL A C 1
ATOM 1186 O O . VAL A 1 151 ? 4.164 -2.000 -17.446 1.00 58.19 151 VAL A O 1
ATOM 1189 N N . HIS A 1 152 ? 2.524 -1.834 -15.920 1.00 60.72 152 HIS A N 1
ATOM 1190 C CA . HIS A 1 152 ? 3.181 -2.735 -14.988 1.00 60.72 152 HIS A CA 1
ATOM 1191 C C . HIS A 1 152 ? 3.334 -4.126 -15.625 1.00 60.72 152 HIS A C 1
ATOM 1193 O O . HIS A 1 152 ? 2.394 -4.732 -16.133 1.00 60.72 152 HIS A O 1
ATOM 1199 N N . LEU A 1 153 ? 4.555 -4.654 -15.614 1.00 56.66 153 LEU A N 1
ATOM 1200 C CA . LEU A 1 153 ? 4.876 -5.900 -16.321 1.00 56.66 153 LEU A CA 1
ATOM 1201 C C . LEU A 1 153 ? 4.165 -7.139 -15.746 1.00 56.66 153 LEU A C 1
ATOM 1203 O O . LEU A 1 153 ? 4.022 -8.135 -16.445 1.00 56.66 153 LEU A O 1
ATOM 1207 N N . GLN A 1 154 ? 3.685 -7.049 -14.504 1.00 61.50 154 GLN A N 1
ATOM 1208 C CA . GLN A 1 154 ? 2.941 -8.079 -13.785 1.00 61.50 154 GLN A CA 1
ATOM 1209 C C . GLN A 1 154 ? 1.455 -7.714 -13.655 1.00 61.50 154 GLN A C 1
ATOM 1211 O O . GLN A 1 154 ? 0.793 -8.205 -12.751 1.00 61.50 154 GLN A O 1
ATOM 1216 N N . VAL A 1 155 ? 0.902 -6.856 -14.532 1.00 59.59 155 VAL A N 1
ATOM 1217 C CA . VAL A 1 155 ? -0.533 -6.489 -14.484 1.00 59.59 155 VAL A CA 1
ATOM 1218 C C . VAL A 1 155 ? -1.421 -7.725 -14.408 1.00 59.59 155 VAL A C 1
ATOM 1220 O O . VAL A 1 155 ? -2.369 -7.707 -13.632 1.00 59.59 155 VAL A O 1
ATOM 1223 N N . ASN A 1 156 ? -1.116 -8.785 -15.161 1.00 64.81 156 ASN A N 1
ATOM 1224 C CA . ASN A 1 156 ? -1.922 -10.006 -15.149 1.00 64.81 156 ASN A CA 1
ATOM 1225 C C . ASN A 1 156 ? -1.819 -10.727 -13.801 1.00 64.81 156 ASN A C 1
ATOM 1227 O O . ASN A 1 156 ? -2.843 -10.934 -13.172 1.00 64.81 156 ASN A O 1
ATOM 1231 N N . GLU A 1 157 ? -0.608 -10.984 -13.300 1.00 66.00 157 GLU A N 1
ATOM 1232 C CA . GLU A 1 157 ? -0.396 -11.631 -11.993 1.00 66.00 157 GLU A CA 1
ATOM 1233 C C . GLU A 1 157 ? -1.026 -10.824 -10.847 1.00 66.00 157 GLU A C 1
ATOM 1235 O O . GLU A 1 157 ? -1.715 -11.377 -10.000 1.00 66.00 157 GLU A O 1
ATOM 1240 N N . ILE A 1 158 ? -0.863 -9.499 -10.848 1.00 70.44 158 ILE A N 1
ATOM 1241 C CA . ILE A 1 158 ? -1.470 -8.604 -9.853 1.00 70.44 158 ILE A CA 1
ATOM 1242 C C . ILE A 1 158 ? -2.992 -8.599 -9.986 1.00 70.44 158 ILE A C 1
ATOM 1244 O O . ILE A 1 158 ? -3.698 -8.527 -8.984 1.00 70.44 158 ILE A O 1
ATOM 1248 N N . THR A 1 159 ? -3.514 -8.665 -11.211 1.00 73.44 159 THR A N 1
ATOM 1249 C CA . THR A 1 159 ? -4.958 -8.748 -11.446 1.00 73.44 159 THR A CA 1
ATOM 1250 C C . THR A 1 159 ? -5.506 -10.087 -10.968 1.00 73.44 159 THR A C 1
ATOM 1252 O O . THR A 1 159 ? -6.535 -10.083 -10.301 1.00 73.44 159 THR A O 1
ATOM 1255 N N . ASP A 1 160 ? -4.812 -11.193 -11.225 1.00 76.75 160 ASP A N 1
ATOM 1256 C CA . ASP A 1 160 ? -5.194 -12.538 -10.792 1.00 76.75 160 ASP A CA 1
ATOM 1257 C C . ASP A 1 160 ? -5.148 -12.662 -9.265 1.00 76.75 160 ASP A C 1
ATOM 1259 O O . ASP A 1 160 ? -6.106 -13.142 -8.662 1.00 76.75 160 ASP A O 1
ATOM 1263 N N . LEU A 1 161 ? -4.093 -12.147 -8.622 1.00 77.69 161 LEU A N 1
ATOM 1264 C CA . LEU A 1 161 ? -3.981 -12.068 -7.161 1.00 77.69 161 LEU A CA 1
ATOM 1265 C C . LEU A 1 161 ? -5.083 -11.196 -6.560 1.00 77.69 161 LEU A C 1
ATOM 1267 O O . LEU A 1 161 ? -5.748 -11.603 -5.614 1.00 77.69 161 LEU A O 1
ATOM 1271 N N . LYS A 1 162 ? -5.343 -10.023 -7.142 1.00 84.00 162 LYS A N 1
ATOM 1272 C CA . LYS A 1 162 ? -6.436 -9.148 -6.707 1.00 84.00 162 LYS A CA 1
ATOM 1273 C C . LYS A 1 162 ? -7.791 -9.843 -6.846 1.00 84.00 162 LYS A C 1
ATOM 1275 O O . LYS A 1 162 ? -8.616 -9.742 -5.945 1.00 84.00 162 LYS A O 1
ATOM 1280 N N . ILE A 1 163 ? -8.040 -10.538 -7.958 1.00 82.44 163 ILE A N 1
ATOM 1281 C CA . ILE A 1 163 ? -9.275 -11.308 -8.163 1.00 82.44 163 ILE A CA 1
ATOM 1282 C C . ILE A 1 163 ? -9.378 -12.414 -7.114 1.00 82.44 163 ILE A C 1
ATOM 1284 O O . ILE A 1 163 ? -10.441 -12.581 -6.520 1.00 82.44 163 ILE A O 1
ATOM 1288 N N . HIS A 1 164 ? -8.293 -13.142 -6.857 1.00 83.12 164 HIS A N 1
ATOM 1289 C CA . HIS A 1 164 ? -8.237 -14.165 -5.820 1.00 83.12 164 HIS A CA 1
ATOM 1290 C C . HIS A 1 164 ? -8.591 -13.583 -4.446 1.00 83.12 164 HIS A C 1
ATOM 1292 O O . HIS A 1 164 ? -9.523 -14.060 -3.803 1.00 83.12 164 HIS A O 1
ATOM 1298 N N . ASP A 1 165 ? -7.931 -12.498 -4.045 1.00 84.12 165 ASP A N 1
ATOM 1299 C CA . ASP A 1 165 ? -8.153 -11.846 -2.756 1.00 84.12 165 ASP A CA 1
ATOM 1300 C C . ASP A 1 165 ? -9.592 -11.303 -2.639 1.00 84.12 165 ASP A C 1
ATOM 1302 O O . ASP A 1 165 ? -10.242 -11.469 -1.611 1.00 84.12 165 ASP A O 1
ATOM 1306 N N . LEU A 1 166 ? -10.148 -10.707 -3.702 1.00 83.75 166 LEU A N 1
ATOM 1307 C CA . LEU A 1 166 ? -11.528 -10.202 -3.712 1.00 83.75 166 LEU A CA 1
ATOM 1308 C C . LEU A 1 166 ? -12.578 -11.31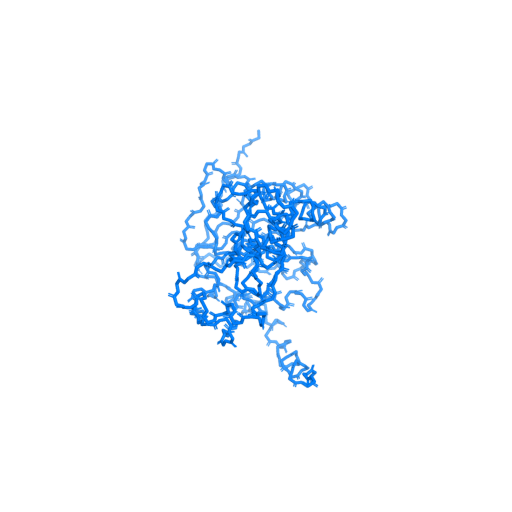4 -3.603 1.00 83.75 166 LEU A C 1
ATOM 1310 O O . LEU A 1 166 ? -13.588 -11.141 -2.915 1.00 83.75 166 LEU A O 1
ATOM 1314 N N . THR A 1 167 ? -12.373 -12.417 -4.327 1.00 77.56 167 THR A N 1
ATOM 1315 C CA . THR A 1 167 ? -13.400 -13.453 -4.529 1.00 77.56 167 THR A CA 1
ATOM 1316 C C . THR A 1 167 ? -13.318 -14.602 -3.536 1.00 77.56 167 THR A C 1
ATOM 1318 O O . THR A 1 167 ? -14.349 -15.209 -3.251 1.00 77.56 167 THR A O 1
ATOM 1321 N N . ARG A 1 168 ? -12.125 -14.918 -3.020 1.00 73.31 168 ARG A N 1
ATOM 1322 C CA . ARG A 1 168 ? -11.902 -16.090 -2.162 1.00 73.31 168 ARG A CA 1
ATOM 1323 C C . ARG A 1 168 ? -11.629 -15.738 -0.712 1.00 73.31 168 ARG A C 1
ATOM 1325 O O . ARG A 1 168 ? -12.160 -16.404 0.167 1.00 73.31 168 ARG A O 1
ATOM 1332 N N . GLU A 1 169 ? -10.871 -14.675 -0.476 1.00 76.88 169 GLU A N 1
ATOM 1333 C CA . GLU A 1 169 ? -10.394 -14.324 0.868 1.00 76.88 169 GLU A CA 1
ATOM 1334 C C . GLU A 1 169 ? -11.355 -13.398 1.627 1.00 76.88 169 GLU A C 1
ATOM 1336 O O . GLU A 1 169 ? -11.185 -13.160 2.815 1.00 76.88 169 GLU A O 1
ATOM 1341 N N . ASN A 1 170 ? -12.397 -12.887 0.958 1.00 84.50 170 ASN A N 1
ATOM 1342 C CA . ASN A 1 170 ? -13.458 -12.068 1.554 1.00 84.50 170 ASN A CA 1
ATOM 1343 C C . ASN A 1 170 ? -12.939 -10.965 2.501 1.00 84.50 170 ASN A C 1
ATOM 1345 O O . ASN A 1 170 ? -13.266 -10.974 3.688 1.00 84.50 170 ASN A O 1
ATOM 1349 N N . PRO A 1 171 ? -12.180 -9.978 1.989 1.00 90.75 171 PRO A N 1
ATOM 1350 C CA . PRO A 1 171 ? -11.620 -8.919 2.815 1.00 90.75 171 PRO A CA 1
ATOM 1351 C C . PRO A 1 171 ? -12.702 -8.150 3.577 1.00 90.75 171 PRO A C 1
ATOM 1353 O O . PRO A 1 171 ? -13.769 -7.839 3.027 1.00 90.75 171 PRO A O 1
ATOM 1356 N N . GLU A 1 172 ? -12.370 -7.831 4.825 1.00 94.81 172 GLU A N 1
ATOM 1357 C CA . GLU A 1 172 ? -13.193 -7.124 5.813 1.00 94.81 172 GLU A CA 1
ATOM 1358 C C . GLU A 1 172 ? -12.634 -5.733 6.110 1.00 94.81 172 GLU A C 1
ATOM 1360 O 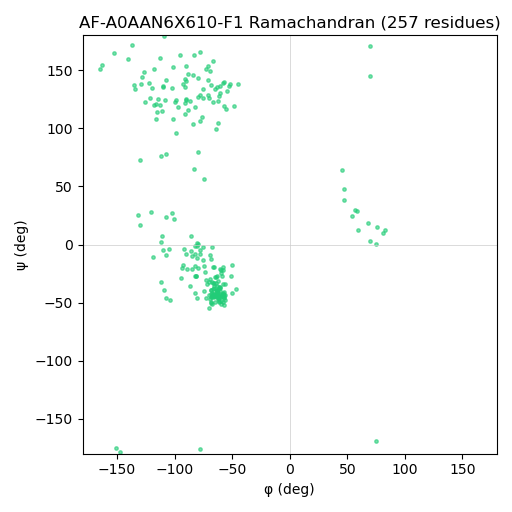O . GLU A 1 172 ? -13.388 -4.805 6.401 1.00 94.81 172 GLU A O 1
ATOM 1365 N N . ILE A 1 173 ? -11.310 -5.573 6.043 1.00 95.88 173 ILE A N 1
ATOM 1366 C CA . ILE A 1 173 ? -10.651 -4.298 6.314 1.00 95.88 173 ILE A CA 1
ATOM 1367 C C . ILE A 1 173 ? -9.600 -4.009 5.252 1.00 95.88 173 ILE A C 1
ATOM 1369 O O . ILE A 1 173 ? -8.768 -4.854 4.925 1.00 95.88 173 ILE A O 1
ATOM 1373 N N . LEU A 1 174 ? -9.607 -2.770 4.759 1.00 97.00 174 LEU A N 1
ATOM 1374 C CA . LEU A 1 174 ? -8.531 -2.219 3.946 1.00 97.00 174 LEU A CA 1
ATOM 1375 C C . LEU A 1 174 ? -7.794 -1.137 4.731 1.00 97.00 174 LEU A C 1
ATOM 1377 O O . LEU A 1 174 ? -8.351 -0.075 5.015 1.00 97.00 174 LEU A O 1
ATOM 1381 N N . LEU A 1 175 ? -6.524 -1.392 5.035 1.00 96.38 175 LEU A N 1
ATOM 1382 C CA . LEU A 1 175 ? -5.622 -0.432 5.660 1.00 96.38 175 LEU A CA 1
ATOM 1383 C C . LEU A 1 175 ? -4.717 0.199 4.601 1.00 96.38 175 LEU A C 1
ATOM 1385 O O . LEU A 1 175 ? -3.982 -0.496 3.906 1.00 96.38 175 LEU A O 1
ATOM 1389 N N . ILE A 1 176 ? -4.740 1.523 4.482 1.00 95.94 176 ILE A N 1
ATOM 1390 C CA . ILE A 1 176 ? -3.920 2.260 3.517 1.00 95.94 176 ILE A CA 1
ATOM 1391 C C . ILE A 1 176 ? -2.947 3.160 4.271 1.00 95.94 176 ILE A C 1
ATOM 1393 O O . ILE A 1 176 ? -3.366 4.064 4.994 1.00 95.94 176 ILE A O 1
ATOM 1397 N N . PHE A 1 177 ? -1.650 2.962 4.050 1.00 93.56 177 PHE A N 1
ATOM 1398 C CA . PHE A 1 177 ? -0.587 3.645 4.780 1.00 93.56 177 PHE A CA 1
ATOM 1399 C C . PHE A 1 177 ? 0.310 4.480 3.879 1.00 93.56 177 PHE A C 1
ATOM 1401 O O . PHE A 1 177 ? 0.801 4.007 2.853 1.00 93.56 177 PHE A O 1
ATOM 1408 N N . GLY A 1 178 ? 0.603 5.710 4.311 1.00 89.38 178 GLY A N 1
ATOM 1409 C CA . GLY A 1 178 ? 1.786 6.444 3.851 1.00 89.38 178 GLY A CA 1
ATOM 1410 C C . GLY A 1 178 ? 1.863 6.669 2.336 1.00 89.38 178 GLY A C 1
ATOM 1411 O O . GLY A 1 178 ? 2.953 6.763 1.775 1.00 89.38 178 GLY A O 1
ATOM 1412 N N . THR A 1 179 ? 0.725 6.750 1.648 1.00 89.00 179 THR A N 1
ATOM 1413 C CA . THR A 1 179 ? 0.661 6.940 0.194 1.00 89.00 179 THR A CA 1
ATOM 1414 C C . THR A 1 179 ? -0.213 8.132 -0.173 1.00 89.00 179 THR A C 1
ATOM 1416 O O . THR A 1 179 ? -1.181 8.469 0.507 1.00 89.00 179 THR A O 1
ATOM 1419 N N . ARG A 1 180 ? 0.132 8.791 -1.283 1.00 86.69 180 ARG A N 1
ATOM 1420 C CA . ARG A 1 180 ? -0.691 9.849 -1.889 1.00 86.69 180 ARG A CA 1
ATOM 1421 C C . ARG A 1 180 ? -1.758 9.293 -2.837 1.00 86.69 180 ARG A C 1
ATOM 1423 O O . ARG A 1 180 ? -2.557 10.072 -3.352 1.00 86.69 180 ARG A O 1
ATOM 1430 N N . LEU A 1 181 ? -1.747 7.979 -3.097 1.00 88.25 181 LEU A N 1
ATOM 1431 C CA . LEU A 1 181 ? -2.640 7.295 -4.037 1.00 88.25 181 LEU A CA 1
ATOM 1432 C C . LEU A 1 181 ? -2.737 8.035 -5.379 1.00 88.25 181 LEU A C 1
ATOM 1434 O O . LEU A 1 181 ? -3.833 8.309 -5.858 1.00 88.25 181 LEU A O 1
ATOM 1438 N N . LEU A 1 182 ? -1.605 8.434 -5.969 1.00 83.81 182 LEU A N 1
ATOM 1439 C CA . LEU A 1 182 ? -1.595 9.204 -7.224 1.00 83.81 182 LEU A CA 1
ATOM 1440 C C . LEU A 1 182 ? -1.747 8.309 -8.458 1.00 83.81 182 LEU A C 1
ATOM 1442 O O . LEU A 1 182 ? -2.312 8.737 -9.468 1.00 83.81 182 LEU A O 1
ATOM 1446 N N . ILE A 1 183 ? -1.316 7.057 -8.336 1.00 82.12 183 ILE A N 1
ATOM 1447 C CA . ILE A 1 183 ? -1.159 6.102 -9.429 1.00 82.12 183 ILE A CA 1
ATOM 1448 C C . ILE A 1 183 ? -2.513 5.499 -9.801 1.00 82.12 183 ILE A C 1
ATOM 1450 O O . ILE A 1 183 ? -3.233 4.981 -8.949 1.00 82.12 183 ILE A O 1
ATOM 1454 N N . LYS A 1 184 ? -2.874 5.568 -11.089 1.00 80.12 184 LYS A N 1
ATOM 1455 C CA . LYS A 1 184 ? -4.202 5.167 -11.587 1.00 80.12 184 LYS A CA 1
ATOM 1456 C C . LYS A 1 184 ? -4.543 3.705 -11.274 1.00 80.12 184 LYS A C 1
ATOM 1458 O O . LYS A 1 184 ? -5.662 3.440 -10.850 1.00 80.12 184 LYS A O 1
ATOM 1463 N N . GLY A 1 185 ? -3.588 2.785 -11.439 1.00 80.69 185 GLY A N 1
ATOM 1464 C CA . GLY A 1 185 ? -3.785 1.362 -11.132 1.00 80.69 185 GLY A CA 1
ATOM 1465 C C . GLY A 1 185 ? -4.157 1.129 -9.667 1.00 80.69 185 GLY A C 1
ATOM 1466 O O . GLY A 1 185 ? -5.181 0.517 -9.379 1.00 80.69 185 GLY A O 1
ATOM 1467 N N . VAL A 1 186 ? -3.401 1.735 -8.747 1.00 84.62 186 VAL A N 1
ATOM 1468 C CA . VAL A 1 186 ? -3.674 1.674 -7.301 1.00 84.62 186 VAL A CA 1
ATOM 1469 C C . VAL A 1 186 ? -5.016 2.323 -6.964 1.00 84.62 186 VAL A C 1
ATOM 1471 O O . VAL A 1 186 ? -5.776 1.789 -6.164 1.00 84.62 186 VAL A O 1
ATOM 1474 N N . LYS A 1 187 ? -5.365 3.446 -7.611 1.00 89.31 187 LYS A N 1
ATOM 1475 C CA . LYS A 1 187 ? -6.675 4.084 -7.409 1.00 89.31 187 LYS A CA 1
ATOM 1476 C C . LYS A 1 187 ? -7.838 3.153 -7.736 1.00 89.31 187 LYS A C 1
ATOM 1478 O O . LYS A 1 187 ? -8.817 3.130 -6.997 1.00 89.31 187 LYS A O 1
ATOM 1483 N N . ASN A 1 188 ? -7.739 2.427 -8.846 1.00 89.50 188 ASN A N 1
ATOM 1484 C CA . ASN A 1 188 ? -8.766 1.475 -9.255 1.00 89.50 188 ASN A CA 1
ATOM 1485 C C . ASN A 1 188 ? -8.824 0.287 -8.290 1.00 89.50 188 ASN A C 1
ATOM 1487 O O . ASN A 1 188 ? -9.902 -0.052 -7.820 1.00 89.50 188 ASN A O 1
ATOM 1491 N N . MET A 1 189 ? -7.666 -0.254 -7.907 1.00 88.44 189 MET A N 1
ATOM 1492 C CA . MET A 1 189 ? -7.567 -1.337 -6.927 1.00 88.44 189 MET A CA 1
ATOM 1493 C C . MET A 1 189 ? -8.224 -0.974 -5.584 1.00 88.44 189 MET A C 1
ATOM 1495 O O . MET A 1 189 ? -9.050 -1.734 -5.091 1.00 88.44 189 MET A O 1
ATOM 1499 N N . VAL A 1 190 ? -7.937 0.209 -5.023 1.00 93.62 190 VAL A N 1
ATOM 1500 C CA . VAL A 1 190 ? -8.575 0.676 -3.775 1.00 93.62 190 VAL A CA 1
ATOM 1501 C C . VAL A 1 190 ? -10.094 0.756 -3.923 1.00 93.62 190 VAL A C 1
ATOM 1503 O O . VAL A 1 190 ? -10.813 0.358 -3.015 1.00 93.62 190 VAL A O 1
ATOM 1506 N N . LYS A 1 191 ? -10.595 1.263 -5.056 1.00 94.25 191 LYS A N 1
ATOM 1507 C CA . LYS A 1 191 ? -12.041 1.371 -5.310 1.00 94.25 191 LYS A CA 1
ATOM 1508 C C . LYS A 1 191 ? -12.725 0.008 -5.353 1.00 94.25 191 LYS A C 1
ATOM 1510 O O . LYS A 1 191 ? -13.798 -0.140 -4.782 1.00 94.25 191 LYS A O 1
ATOM 1515 N N . GLU A 1 192 ? -12.106 -0.962 -6.016 1.00 93.06 192 GLU A N 1
ATOM 1516 C CA . GLU A 1 192 ? -12.635 -2.322 -6.133 1.00 93.06 192 GLU A CA 1
ATOM 1517 C C . GLU A 1 192 ? -12.639 -3.044 -4.777 1.00 93.06 192 GLU A C 1
ATOM 1519 O O . GLU A 1 192 ? -13.659 -3.617 -4.393 1.00 93.06 192 GLU A O 1
ATOM 1524 N N . PHE A 1 193 ? -11.547 -2.944 -4.006 1.00 94.50 193 PHE A N 1
ATOM 1525 C CA . PHE A 1 193 ? -11.505 -3.480 -2.642 1.00 94.50 193 PHE A CA 1
ATOM 1526 C C . PHE A 1 193 ? -12.537 -2.819 -1.737 1.00 94.50 193 PHE A C 1
ATOM 1528 O O . PHE A 1 193 ? -13.301 -3.525 -1.086 1.00 94.50 193 PHE A O 1
ATOM 1535 N N . ALA A 1 194 ? -12.612 -1.487 -1.735 1.00 95.44 194 ALA A N 1
ATOM 1536 C CA . ALA A 1 194 ? -13.579 -0.752 -0.928 1.00 95.44 194 ALA A CA 1
ATOM 1537 C C . ALA A 1 194 ? -15.016 -1.177 -1.240 1.00 95.44 194 ALA A C 1
ATOM 1539 O O . ALA A 1 194 ? -15.768 -1.491 -0.327 1.00 95.44 194 ALA A O 1
ATOM 1540 N N . GLN A 1 195 ? -15.376 -1.282 -2.523 1.00 93.81 195 GLN A N 1
ATOM 1541 C CA . GLN A 1 195 ? -16.704 -1.740 -2.926 1.00 93.81 195 GLN A CA 1
ATOM 1542 C C . GLN A 1 195 ? -17.023 -3.133 -2.363 1.00 93.81 195 GLN A C 1
ATOM 1544 O O . GLN A 1 195 ? -18.117 -3.353 -1.840 1.00 93.81 195 GLN A O 1
ATOM 1549 N N . SER A 1 196 ? -16.075 -4.067 -2.453 1.00 93.50 196 SER A N 1
ATOM 1550 C CA . SER A 1 196 ? -16.257 -5.429 -1.948 1.00 93.50 196 SER A CA 1
ATOM 1551 C C . SER A 1 196 ? -16.335 -5.494 -0.419 1.00 93.50 196 SER A C 1
ATOM 1553 O O . SER A 1 196 ? -17.118 -6.273 0.119 1.00 93.50 196 SER A O 1
ATOM 1555 N N . ILE A 1 197 ? -15.526 -4.692 0.272 1.00 94.88 197 ILE A N 1
ATOM 1556 C CA . ILE A 1 197 ? -15.460 -4.611 1.736 1.00 94.88 197 ILE A CA 1
ATOM 1557 C C . ILE A 1 197 ? -16.738 -3.975 2.293 1.00 94.88 197 ILE A C 1
ATOM 1559 O O . ILE A 1 197 ? -17.375 -4.525 3.191 1.00 94.88 197 ILE A O 1
ATOM 1563 N N . HIS A 1 198 ? -17.180 -2.861 1.705 1.00 94.62 198 HIS A N 1
ATOM 1564 C CA . HIS A 1 198 ? -18.415 -2.172 2.086 1.00 94.62 198 HIS A CA 1
ATOM 1565 C C . HIS A 1 198 ? -19.656 -3.028 1.856 1.00 94.62 198 HIS A C 1
ATOM 1567 O O . HIS A 1 198 ? -20.573 -2.995 2.673 1.00 94.62 198 HIS A O 1
ATOM 1573 N N . GLY A 1 199 ? -19.672 -3.846 0.797 1.00 89.56 199 GLY A N 1
ATOM 1574 C CA . GLY A 1 199 ? -20.750 -4.808 0.544 1.00 89.56 199 GLY A CA 1
ATOM 1575 C C . GLY A 1 199 ? -20.962 -5.818 1.679 1.00 89.56 199 GLY A C 1
ATOM 1576 O O . GLY A 1 199 ? -22.038 -6.402 1.778 1.00 89.56 199 GLY A O 1
ATOM 1577 N N . ARG A 1 200 ? -19.964 -5.991 2.554 1.00 87.38 200 ARG A N 1
ATOM 1578 C CA . ARG A 1 200 ? -19.990 -6.885 3.720 1.00 87.38 200 ARG A CA 1
ATOM 1579 C C . ARG A 1 200 ? -20.010 -6.144 5.062 1.00 87.38 200 ARG A C 1
ATOM 1581 O O . ARG A 1 200 ? -19.909 -6.780 6.102 1.00 87.38 200 ARG A O 1
ATOM 1588 N N . GLY A 1 201 ? -20.150 -4.816 5.054 1.00 89.56 201 GLY A N 1
ATOM 1589 C CA . GLY A 1 201 ? -20.123 -3.998 6.273 1.00 89.56 201 GLY A CA 1
ATOM 1590 C C . GLY A 1 201 ? -18.726 -3.794 6.870 1.00 89.56 201 GLY A C 1
ATOM 1591 O O . GLY A 1 201 ? -18.618 -3.378 8.020 1.00 89.56 201 GLY A O 1
ATOM 1592 N N . GLY A 1 202 ? -17.674 -4.085 6.102 1.00 93.25 202 GLY A N 1
ATOM 1593 C CA . GLY A 1 202 ? -16.290 -3.851 6.496 1.00 93.25 202 GLY A CA 1
ATOM 1594 C C . GLY A 1 202 ? -15.857 -2.385 6.373 1.00 93.25 202 GLY A C 1
ATOM 1595 O O . GLY A 1 202 ? -16.657 -1.513 6.025 1.00 93.25 202 GLY A O 1
ATOM 1596 N N . LEU A 1 203 ? -14.578 -2.111 6.646 1.00 94.88 203 LEU A N 1
ATOM 1597 C CA . LEU A 1 203 ? -14.054 -0.749 6.808 1.00 94.88 203 LEU A CA 1
ATOM 1598 C C . LEU A 1 203 ? -12.816 -0.456 5.956 1.00 94.88 203 LEU A C 1
ATOM 1600 O O . LEU A 1 203 ? -11.910 -1.276 5.815 1.00 94.88 203 LEU A O 1
ATOM 1604 N N . VAL A 1 204 ? -12.728 0.778 5.463 1.00 97.12 204 VAL A N 1
ATOM 1605 C CA . VAL A 1 204 ? -11.565 1.313 4.748 1.00 97.12 204 VAL A CA 1
ATOM 1606 C C . VAL A 1 204 ? -10.943 2.454 5.551 1.00 97.12 204 VAL A C 1
ATOM 1608 O O . VAL A 1 204 ? -11.534 3.527 5.718 1.00 97.12 204 VAL A O 1
ATOM 1611 N N . VAL A 1 205 ? -9.715 2.236 6.022 1.00 97.00 205 VAL A N 1
ATOM 1612 C CA . VAL A 1 205 ? -8.970 3.170 6.873 1.00 97.00 205 VAL A CA 1
ATOM 1613 C C . VAL A 1 205 ? -7.749 3.693 6.127 1.00 97.00 205 VAL A C 1
ATOM 1615 O O . VAL A 1 205 ? -6.903 2.934 5.660 1.00 97.00 205 VAL A O 1
ATOM 1618 N N . PHE A 1 206 ? -7.634 5.014 6.042 1.00 97.12 206 PHE A N 1
ATOM 1619 C CA . PHE A 1 206 ? -6.514 5.709 5.423 1.00 97.12 206 PHE A CA 1
ATOM 1620 C C . PHE A 1 206 ? -5.710 6.471 6.471 1.00 97.12 206 PHE A C 1
ATOM 1622 O O . PHE A 1 206 ? -6.230 7.372 7.128 1.00 97.12 206 PHE A O 1
ATOM 1629 N N . VAL A 1 207 ? -4.429 6.140 6.598 1.00 96.31 207 VAL A N 1
ATOM 1630 C CA . VAL A 1 207 ? -3.527 6.693 7.609 1.00 96.31 207 VAL A CA 1
ATOM 1631 C C . VAL A 1 207 ? -2.429 7.469 6.908 1.00 96.31 207 VAL A C 1
ATOM 1633 O O . VAL A 1 207 ? -1.556 6.906 6.240 1.00 96.31 207 VAL A O 1
ATOM 1636 N N . ASN A 1 208 ? -2.505 8.791 7.016 1.00 94.12 208 ASN A N 1
ATOM 1637 C CA . ASN A 1 208 ? -1.509 9.687 6.448 1.00 94.12 208 ASN A CA 1
ATOM 1638 C C . ASN A 1 208 ? -1.646 11.094 7.040 1.00 94.12 208 ASN A C 1
ATOM 1640 O O . ASN A 1 208 ? -2.751 11.555 7.331 1.00 94.12 208 ASN A O 1
ATOM 1644 N N . LEU A 1 209 ? -0.541 11.836 7.109 1.00 91.62 209 LEU A N 1
ATOM 1645 C CA . LEU A 1 209 ? -0.539 13.239 7.536 1.00 91.62 209 LEU A CA 1
ATOM 1646 C C . LEU A 1 209 ? -1.292 14.149 6.553 1.00 91.62 209 LEU A C 1
ATOM 1648 O O . LEU A 1 209 ? -1.902 15.143 6.952 1.00 91.62 209 LEU A O 1
ATOM 1652 N N . THR A 1 210 ? -1.239 13.825 5.259 1.00 90.81 210 THR A N 1
ATOM 1653 C CA . THR A 1 210 ? -1.907 14.594 4.200 1.00 90.81 210 THR A CA 1
ATOM 1654 C C . THR A 1 210 ? -3.299 14.041 3.907 1.00 90.81 210 THR A C 1
ATOM 1656 O O . THR A 1 210 ? -3.478 12.830 3.799 1.00 90.81 210 THR A O 1
ATOM 1659 N N . ALA A 1 211 ? -4.268 14.941 3.721 1.00 90.56 211 ALA A N 1
ATOM 1660 C CA . ALA A 1 211 ? -5.641 14.588 3.375 1.00 90.56 211 ALA A CA 1
ATOM 1661 C C . ALA A 1 211 ? -5.728 13.839 2.040 1.00 90.56 211 ALA A C 1
ATOM 1663 O O . ALA A 1 211 ? -5.132 14.293 1.055 1.00 90.56 211 ALA A O 1
ATOM 1664 N N . PRO A 1 212 ? -6.524 12.759 1.944 1.00 90.56 212 PRO A N 1
ATOM 1665 C CA . PRO A 1 212 ? -6.910 12.238 0.647 1.00 90.56 212 PRO A CA 1
ATOM 1666 C C . PRO A 1 212 ? -7.871 13.233 -0.026 1.00 90.56 212 PRO A C 1
ATOM 1668 O O . PRO A 1 212 ? -8.640 13.939 0.628 1.00 90.56 212 PRO A O 1
ATOM 1671 N N . ASN A 1 213 ? -7.852 13.297 -1.359 1.00 89.31 213 ASN A N 1
ATOM 1672 C CA . ASN A 1 213 ? -8.786 14.136 -2.111 1.00 89.31 213 ASN A CA 1
ATOM 1673 C C . ASN A 1 213 ? -10.242 13.685 -1.873 1.00 89.31 213 ASN A C 1
ATOM 1675 O O . ASN A 1 213 ? -10.692 12.695 -2.452 1.00 89.31 213 ASN A O 1
ATOM 1679 N N . ALA A 1 214 ? -10.987 14.437 -1.062 1.00 86.00 214 ALA A N 1
ATOM 1680 C CA . ALA A 1 214 ? -12.349 14.093 -0.652 1.00 86.00 214 ALA A CA 1
ATOM 1681 C C . ALA A 1 214 ? -13.331 13.927 -1.826 1.00 86.00 214 ALA A C 1
ATOM 1683 O O . ALA A 1 214 ? -14.278 13.154 -1.718 1.00 86.00 214 ALA A O 1
ATOM 1684 N N . ARG A 1 215 ? -13.100 14.593 -2.968 1.00 87.31 215 ARG A N 1
ATOM 1685 C CA . ARG A 1 215 ? -13.938 14.428 -4.169 1.00 87.31 215 ARG A CA 1
ATOM 1686 C C . ARG A 1 215 ? -13.745 13.061 -4.822 1.00 87.31 215 ARG A C 1
ATOM 1688 O O . ARG A 1 215 ? -14.673 12.538 -5.424 1.00 87.31 215 ARG A O 1
ATOM 1695 N N . VAL A 1 216 ? -12.535 12.514 -4.738 1.00 89.81 216 VAL A N 1
ATOM 1696 C CA . VAL A 1 216 ? -12.193 11.211 -5.322 1.00 89.81 216 VAL A CA 1
ATOM 1697 C C . VAL A 1 216 ? -12.509 10.077 -4.358 1.00 89.81 216 VAL A C 1
ATOM 1699 O O . VAL A 1 216 ? -12.906 9.016 -4.820 1.00 89.81 216 VAL A O 1
ATOM 1702 N N . TRP A 1 217 ? -12.313 10.301 -3.058 1.00 93.69 217 TRP A N 1
ATOM 1703 C CA . TRP A 1 217 ? -12.311 9.255 -2.033 1.00 93.69 217 TRP A CA 1
ATOM 1704 C C . TRP A 1 217 ? -13.510 9.283 -1.081 1.00 93.69 217 TRP A C 1
ATOM 1706 O O . TRP A 1 217 ? -13.642 8.394 -0.242 1.00 93.69 217 TRP A O 1
ATOM 1716 N N . GLY A 1 218 ? -14.386 10.284 -1.187 1.00 90.62 218 GLY A N 1
ATOM 1717 C CA . GLY A 1 218 ? -15.626 10.330 -0.416 1.00 90.62 218 GLY A CA 1
ATOM 1718 C C . GLY A 1 218 ? -16.516 9.126 -0.731 1.00 90.62 218 GLY A C 1
ATOM 1719 O O . GLY A 1 218 ? -16.743 8.818 -1.899 1.00 90.62 218 GLY A O 1
ATOM 1720 N N . GLY A 1 219 ? -16.992 8.442 0.310 1.00 88.50 219 GLY A N 1
ATOM 1721 C CA . GLY A 1 219 ? -17.763 7.200 0.190 1.00 88.50 219 GLY A CA 1
ATOM 1722 C C . GLY A 1 219 ? -16.946 5.955 -0.174 1.00 88.50 219 GLY A C 1
ATOM 1723 O O . GLY A 1 219 ? -17.532 4.893 -0.306 1.00 88.50 219 GLY A O 1
ATOM 1724 N N . ILE A 1 220 ? -15.624 6.077 -0.348 1.00 94.44 220 ILE A N 1
ATOM 1725 C CA . ILE A 1 220 ? -14.702 4.942 -0.547 1.00 94.44 220 ILE A CA 1
ATOM 1726 C C . ILE A 1 220 ? -13.867 4.732 0.714 1.00 94.44 220 ILE A C 1
ATOM 1728 O O . ILE A 1 220 ? -13.694 3.607 1.157 1.00 94.44 220 ILE A O 1
ATOM 1732 N N . ILE A 1 221 ? -13.330 5.816 1.274 1.00 96.19 221 ILE A N 1
ATOM 1733 C CA . ILE A 1 221 ? -12.578 5.792 2.528 1.00 96.19 221 ILE A CA 1
ATOM 1734 C C . ILE A 1 221 ? -13.525 6.223 3.648 1.00 96.19 221 ILE A C 1
ATOM 1736 O O . ILE A 1 221 ? -14.092 7.319 3.590 1.00 96.19 221 ILE A O 1
ATOM 1740 N N . ASP A 1 222 ? -13.665 5.385 4.671 1.00 95.00 222 ASP A N 1
ATOM 1741 C CA . ASP A 1 222 ? -14.537 5.655 5.818 1.00 95.00 222 ASP A CA 1
ATOM 1742 C C . ASP A 1 222 ? -13.854 6.595 6.806 1.00 95.00 222 ASP A C 1
ATOM 1744 O O . ASP A 1 222 ? -14.427 7.601 7.245 1.00 95.00 222 ASP A O 1
ATOM 1748 N N . PHE A 1 223 ? -12.589 6.292 7.096 1.00 95.44 223 PHE A N 1
ATOM 1749 C CA . PHE A 1 223 ? -11.788 6.980 8.092 1.00 95.44 223 PHE A CA 1
ATOM 1750 C C . PHE A 1 223 ? -10.480 7.476 7.494 1.00 95.44 223 PHE A C 1
ATOM 1752 O O . PHE A 1 223 ? -9.669 6.698 7.000 1.00 95.44 223 PHE A O 1
ATOM 1759 N N . TRP A 1 224 ? -10.246 8.781 7.592 1.00 96.19 224 TRP A N 1
ATOM 176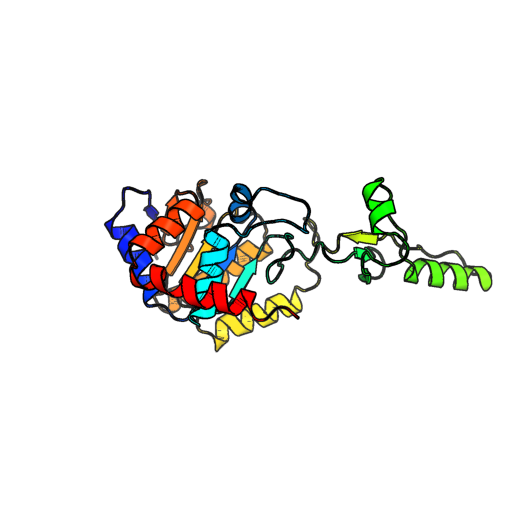0 C CA . TRP A 1 224 ? -8.921 9.354 7.426 1.00 96.19 224 TRP A CA 1
ATOM 1761 C C . TRP A 1 224 ? -8.335 9.671 8.799 1.00 96.19 224 TRP A C 1
ATOM 1763 O O . TRP A 1 224 ? -8.739 10.630 9.458 1.00 96.19 224 TRP A O 1
ATOM 1773 N N . VAL A 1 225 ? -7.349 8.875 9.200 1.00 96.44 225 VAL A N 1
ATOM 1774 C CA . VAL A 1 225 ? -6.524 9.111 10.379 1.00 96.44 225 VAL A CA 1
ATOM 1775 C C . VAL A 1 225 ? -5.393 10.062 9.992 1.00 96.44 225 VAL A C 1
ATOM 1777 O O . VAL A 1 225 ? -4.425 9.679 9.327 1.00 96.44 225 VAL A O 1
ATOM 1780 N N . LYS A 1 226 ? -5.523 11.326 10.400 1.00 95.31 226 LYS A N 1
ATOM 1781 C CA . LYS A 1 226 ? -4.511 12.362 10.196 1.00 95.31 226 LYS A CA 1
ATOM 1782 C C . LYS A 1 226 ? -3.409 12.217 11.237 1.00 95.31 226 LYS A C 1
ATOM 1784 O O . LYS A 1 226 ? -3.373 12.935 12.237 1.00 95.31 226 LYS A O 1
ATOM 1789 N N . TRP A 1 227 ? -2.509 11.277 10.992 1.00 94.56 227 TRP A N 1
ATOM 1790 C CA . TRP A 1 227 ? -1.403 10.988 11.893 1.00 94.56 227 TRP A CA 1
ATOM 1791 C C . TRP A 1 227 ? -0.210 10.406 11.131 1.00 94.56 227 TRP A C 1
ATOM 1793 O O . TRP A 1 227 ? -0.318 10.006 9.970 1.00 94.56 227 TRP A O 1
ATOM 1803 N N . ASP A 1 228 ? 0.939 10.398 11.794 1.00 93.12 228 ASP A N 1
ATOM 1804 C CA . ASP A 1 228 ? 2.105 9.646 11.364 1.00 93.12 228 ASP A CA 1
ATOM 1805 C C . ASP A 1 228 ? 1.809 8.145 11.511 1.00 93.12 228 ASP A C 1
ATOM 1807 O O . ASP A 1 228 ? 1.213 7.723 12.506 1.00 93.12 228 ASP A O 1
ATOM 1811 N N . CYS A 1 229 ? 2.205 7.350 10.515 1.00 92.75 229 CYS A N 1
ATOM 1812 C CA . CYS A 1 229 ? 1.842 5.932 10.448 1.00 92.75 229 CYS A CA 1
ATOM 1813 C C . CYS A 1 229 ? 2.421 5.149 11.631 1.00 92.75 229 CYS A C 1
ATOM 1815 O O . CYS A 1 229 ? 1.704 4.385 12.274 1.00 92.75 229 CYS A O 1
ATOM 1817 N N . ASP A 1 230 ? 3.688 5.391 11.971 1.00 91.31 230 ASP A N 1
ATOM 1818 C CA . ASP A 1 230 ? 4.351 4.685 13.067 1.00 91.31 230 ASP A CA 1
ATOM 1819 C C . ASP A 1 230 ? 3.772 5.072 14.426 1.00 91.31 230 ASP A C 1
ATOM 1821 O O . ASP A 1 230 ? 3.619 4.225 15.307 1.00 91.31 230 ASP A O 1
ATOM 1825 N N . SER A 1 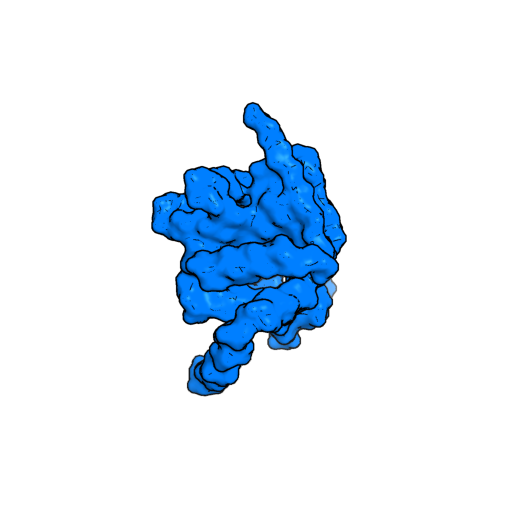231 ? 3.449 6.352 14.600 1.00 93.31 231 SER A N 1
ATOM 1826 C CA . SER A 1 231 ? 2.828 6.863 15.821 1.00 93.31 231 SER A CA 1
ATOM 1827 C C . SER A 1 231 ? 1.433 6.279 16.025 1.00 93.31 231 SER A C 1
ATOM 1829 O O . SER A 1 231 ? 1.124 5.810 17.119 1.00 93.31 231 SER A O 1
ATOM 1831 N N . TRP A 1 232 ? 0.622 6.232 14.966 1.00 94.12 232 TRP A N 1
ATOM 1832 C CA . TRP A 1 232 ? -0.705 5.623 15.016 1.00 94.12 232 TRP A CA 1
ATOM 1833 C C . TRP A 1 232 ? -0.644 4.120 15.296 1.00 94.12 232 TRP A C 1
ATOM 1835 O O . TRP A 1 232 ? -1.376 3.620 16.140 1.00 94.12 232 TRP A O 1
ATOM 1845 N N . VAL A 1 233 ? 0.275 3.395 14.655 1.00 91.94 233 VAL A N 1
ATOM 1846 C CA . VAL A 1 233 ? 0.467 1.959 14.902 1.00 91.94 233 VAL A CA 1
ATOM 1847 C C . VAL A 1 233 ? 0.868 1.679 16.354 1.00 91.94 233 VAL A C 1
ATOM 1849 O O . VAL A 1 233 ? 0.428 0.686 16.933 1.00 91.94 233 VAL A O 1
ATOM 1852 N N . LYS A 1 234 ? 1.698 2.533 16.967 1.00 91.31 234 LYS A N 1
ATOM 1853 C CA . LYS A 1 234 ? 2.040 2.420 18.396 1.00 91.31 234 LYS A CA 1
ATOM 1854 C C . LYS A 1 234 ? 0.820 2.644 19.288 1.00 91.31 234 LYS A C 1
ATOM 1856 O O . LYS A 1 234 ? 0.623 1.883 20.227 1.00 91.31 234 LYS A O 1
ATOM 1861 N N . ASP A 1 235 ? 0.003 3.649 18.985 1.00 92.38 235 ASP A N 1
ATOM 1862 C CA . ASP A 1 235 ? -1.251 3.908 19.700 1.00 92.38 235 ASP A CA 1
ATOM 1863 C C . ASP A 1 235 ? -2.219 2.717 19.587 1.00 92.38 235 ASP A C 1
ATOM 1865 O O . ASP A 1 235 ? -2.717 2.236 20.602 1.00 92.38 235 ASP A O 1
ATOM 1869 N N . LEU A 1 236 ? -2.387 2.159 18.385 1.00 89.75 236 LEU A N 1
ATOM 1870 C CA . LEU A 1 236 ? -3.239 0.991 18.142 1.00 89.75 236 LEU A CA 1
ATOM 1871 C C . LEU A 1 236 ? -2.763 -0.239 18.936 1.00 89.75 236 LEU A C 1
ATOM 1873 O O . LEU A 1 236 ? -3.563 -0.941 19.548 1.00 89.75 236 LEU A O 1
ATOM 1877 N N . LYS A 1 237 ? -1.444 -0.458 19.022 1.00 86.12 237 LYS A N 1
ATOM 1878 C CA . LYS A 1 237 ? -0.857 -1.503 19.880 1.00 86.12 237 LYS A CA 1
ATOM 1879 C C . LYS A 1 237 ? -1.117 -1.269 21.366 1.00 86.12 237 LYS A C 1
ATOM 1881 O O . LYS A 1 237 ? -1.396 -2.223 22.079 1.00 86.12 237 LYS A O 1
ATOM 1886 N N . ASN A 1 238 ? -1.034 -0.028 21.840 1.00 87.75 238 ASN A N 1
ATOM 1887 C CA . ASN A 1 238 ? -1.283 0.284 23.249 1.00 87.75 238 ASN A CA 1
ATOM 1888 C C . ASN A 1 238 ? -2.749 0.058 23.640 1.00 87.75 238 ASN A C 1
ATOM 1890 O O . ASN A 1 238 ? -3.024 -0.348 24.766 1.00 87.75 238 ASN A O 1
ATOM 1894 N N . ARG A 1 239 ? -3.682 0.287 22.708 1.00 86.06 239 ARG A N 1
ATOM 1895 C CA . ARG A 1 239 ? -5.115 -0.001 22.891 1.00 86.06 239 ARG A CA 1
ATOM 1896 C C . ARG A 1 239 ? -5.407 -1.499 22.942 1.00 86.06 239 ARG A C 1
ATOM 1898 O O . ARG A 1 239 ? -6.321 -1.918 23.642 1.00 86.06 239 ARG A O 1
ATOM 1905 N N . ASN A 1 240 ? -4.591 -2.299 22.258 1.00 74.75 240 ASN A N 1
ATOM 1906 C CA . ASN A 1 240 ? -4.710 -3.750 22.180 1.00 74.75 240 ASN A CA 1
ATOM 1907 C C . ASN A 1 240 ? -3.533 -4.432 22.907 1.00 74.75 240 ASN A C 1
ATOM 1909 O O . ASN A 1 240 ? -2.626 -4.958 22.262 1.00 74.75 240 ASN A O 1
ATOM 1913 N N . MET A 1 241 ? -3.546 -4.456 24.251 1.00 53.41 241 MET A N 1
ATOM 1914 C CA . MET A 1 241 ? -2.450 -4.991 25.092 1.00 53.41 241 MET A CA 1
ATOM 1915 C C . MET A 1 241 ? -1.974 -6.409 24.701 1.00 53.41 241 MET A C 1
ATOM 1917 O O . MET A 1 241 ? -0.798 -6.720 24.870 1.00 53.41 241 MET A O 1
ATOM 1921 N N . GLU A 1 242 ? -2.823 -7.250 24.106 1.00 57.56 242 GLU A N 1
ATOM 1922 C CA . GLU A 1 242 ? -2.461 -8.594 23.612 1.00 57.56 242 GLU A CA 1
ATOM 1923 C C . GLU A 1 242 ? -1.469 -8.585 22.431 1.00 57.56 242 GLU A C 1
ATOM 1925 O O . GLU A 1 242 ? -0.794 -9.578 22.180 1.00 57.56 242 GLU A O 1
ATOM 1930 N N . TRP A 1 243 ? -1.327 -7.468 21.710 1.00 59.94 243 TRP A N 1
ATOM 1931 C CA . TRP A 1 243 ? -0.345 -7.322 20.624 1.00 59.94 243 TRP A CA 1
ATOM 1932 C C . TRP A 1 243 ? 1.060 -6.958 21.103 1.00 59.94 243 TRP A C 1
ATOM 1934 O O . TRP A 1 243 ? 2.001 -6.923 20.304 1.00 59.94 243 TRP A O 1
ATOM 1944 N N . SER A 1 244 ? 1.208 -6.648 22.393 1.00 47.62 244 SER A N 1
ATOM 1945 C CA . SER A 1 244 ? 2.493 -6.280 22.990 1.00 47.62 244 SER A CA 1
ATOM 1946 C C . SER A 1 244 ? 3.357 -7.497 23.348 1.00 47.62 244 SER A C 1
ATOM 1948 O O . SER A 1 244 ? 4.583 -7.401 23.305 1.00 47.62 244 SER A O 1
ATOM 1950 N N . SER A 1 245 ? 2.743 -8.655 23.618 1.00 44.94 245 SER A N 1
ATOM 1951 C CA . SER A 1 245 ? 3.408 -9.875 24.098 1.00 44.94 245 SER A CA 1
ATOM 1952 C C . SER A 1 245 ? 3.912 -10.815 22.995 1.00 44.94 245 SER A C 1
ATOM 1954 O O . SER A 1 245 ? 4.839 -11.580 23.228 1.00 44.94 245 SER A O 1
ATOM 1956 N N . SER A 1 246 ? 3.384 -10.744 21.769 1.00 43.72 246 SER A N 1
ATOM 1957 C CA . SER A 1 246 ? 3.706 -11.706 20.691 1.00 43.72 246 SER A CA 1
ATOM 1958 C C . SER A 1 246 ? 5.038 -11.437 19.963 1.00 43.72 246 SER A C 1
ATOM 1960 O O . SER A 1 246 ? 5.402 -12.150 19.029 1.00 43.72 246 SER A O 1
ATOM 1962 N N . LEU A 1 247 ? 5.766 -10.377 20.335 1.00 45.16 247 LEU A N 1
ATOM 1963 C CA . LEU A 1 247 ? 6.998 -9.951 19.655 1.00 45.16 247 LEU A CA 1
ATOM 1964 C C . LEU A 1 247 ? 8.281 -10.519 20.271 1.00 45.16 247 LEU A C 1
ATOM 1966 O O . LEU A 1 247 ? 9.294 -10.557 19.574 1.00 45.16 247 LEU A O 1
ATOM 1970 N N . THR A 1 248 ? 8.265 -10.968 21.527 1.00 43.41 248 THR A N 1
ATOM 1971 C CA . THR A 1 248 ? 9.445 -11.594 22.144 1.00 43.41 248 THR A CA 1
ATOM 1972 C C . THR A 1 248 ? 9.714 -12.965 21.528 1.00 43.41 248 THR A C 1
ATOM 1974 O O . THR A 1 248 ? 10.836 -13.229 21.106 1.00 43.41 248 THR A O 1
ATOM 1977 N N . GLU A 1 249 ? 8.674 -13.771 21.319 1.00 40.56 249 GLU A N 1
ATOM 1978 C CA . GLU A 1 249 ? 8.811 -15.133 20.784 1.00 40.56 249 GLU A CA 1
ATOM 1979 C C . GLU A 1 249 ? 9.115 -15.150 19.271 1.00 40.56 249 GLU A C 1
ATOM 1981 O O . GLU A 1 249 ? 9.987 -15.886 18.807 1.00 40.56 249 GLU A O 1
ATOM 1986 N N . GLY A 1 250 ? 8.483 -14.271 18.481 1.00 37.25 250 GLY A N 1
ATOM 1987 C CA . GLY A 1 250 ? 8.721 -14.191 17.031 1.00 37.25 250 GLY A CA 1
ATOM 1988 C C . GLY A 1 250 ? 10.079 -13.585 16.641 1.00 37.25 250 GLY A C 1
ATOM 1989 O O . GLY A 1 250 ? 10.658 -13.951 15.615 1.00 37.25 250 GLY A O 1
ATOM 1990 N N . ALA A 1 251 ? 10.618 -12.670 17.456 1.00 38.59 251 ALA A N 1
ATOM 1991 C CA . ALA A 1 251 ? 11.940 -12.073 17.237 1.00 38.59 251 ALA A CA 1
ATOM 1992 C C . ALA A 1 251 ? 13.100 -12.982 17.687 1.00 38.59 251 ALA A C 1
ATOM 1994 O O . ALA A 1 251 ? 14.236 -12.779 17.244 1.00 38.59 251 ALA A O 1
ATOM 1995 N N . GLU A 1 252 ? 12.838 -13.962 18.556 1.00 36.69 252 GLU A N 1
ATOM 1996 C CA . GLU A 1 252 ? 13.778 -15.033 18.907 1.00 36.69 252 GLU A CA 1
ATOM 1997 C C . GLU A 1 252 ? 13.745 -16.167 17.875 1.00 36.69 252 GLU A C 1
ATOM 1999 O O . GLU A 1 252 ? 14.801 -16.585 17.398 1.00 36.69 252 GLU A O 1
ATOM 2004 N N . ALA A 1 253 ? 12.561 -16.571 17.402 1.00 35.66 253 ALA A N 1
ATOM 2005 C CA . ALA A 1 253 ? 12.431 -17.575 16.342 1.00 35.66 253 ALA A CA 1
ATOM 2006 C C . ALA A 1 253 ? 13.091 -17.142 15.015 1.00 35.66 253 ALA A C 1
ATOM 2008 O O . ALA A 1 253 ? 13.713 -17.953 14.331 1.00 35.66 253 ALA A O 1
ATOM 2009 N N . ALA A 1 254 ? 13.023 -15.851 14.665 1.00 38.56 254 ALA A N 1
ATOM 2010 C CA . ALA A 1 254 ? 13.676 -15.312 13.468 1.00 38.56 254 ALA A CA 1
ATOM 2011 C C . ALA A 1 254 ? 15.207 -15.175 13.595 1.00 38.56 254 ALA A C 1
ATOM 2013 O O . ALA A 1 254 ? 15.882 -15.076 12.574 1.00 38.56 254 ALA A O 1
ATOM 2014 N N . ARG A 1 255 ? 15.765 -15.169 14.816 1.00 39.44 255 ARG A N 1
ATOM 2015 C CA . ARG A 1 255 ? 17.223 -15.189 15.044 1.00 39.44 255 ARG A CA 1
ATOM 2016 C C . ARG A 1 255 ? 17.809 -16.598 14.952 1.00 39.44 255 ARG A C 1
ATOM 2018 O O . ARG A 1 255 ? 18.961 -16.738 14.557 1.00 39.44 255 ARG A O 1
ATOM 2025 N N . ASN A 1 256 ? 17.008 -17.621 15.247 1.00 35.66 256 ASN A N 1
ATOM 2026 C CA . ASN A 1 256 ? 17.456 -19.015 15.303 1.00 35.66 256 ASN A CA 1
ATOM 2027 C C . ASN A 1 256 ? 17.296 -19.791 13.980 1.00 35.66 256 ASN A C 1
ATOM 2029 O O . ASN A 1 256 ? 17.722 -20.936 13.910 1.00 35.66 256 ASN A O 1
ATOM 2033 N N . ASN A 1 257 ? 16.715 -19.181 12.938 1.00 34.25 257 ASN A N 1
ATOM 2034 C CA . ASN A 1 257 ? 16.446 -19.820 11.637 1.00 34.25 257 ASN A CA 1
ATOM 2035 C C . ASN A 1 257 ? 17.142 -19.134 10.444 1.00 34.25 257 ASN A C 1
ATOM 2037 O O . ASN A 1 257 ? 16.665 -19.207 9.311 1.00 34.25 257 ASN A O 1
ATOM 2041 N N . THR A 1 258 ? 18.277 -18.478 10.678 1.00 29.25 258 THR A N 1
ATOM 2042 C CA . THR A 1 258 ? 19.187 -18.085 9.588 1.00 29.25 258 THR A CA 1
ATOM 2043 C C . THR A 1 258 ? 20.201 -19.216 9.391 1.00 29.25 258 THR A C 1
ATOM 2045 O O . THR A 1 258 ? 20.862 -19.549 10.376 1.00 29.25 258 THR A O 1
ATOM 2048 N N . PRO A 1 259 ? 20.313 -19.832 8.196 1.00 34.28 259 PRO A N 1
ATOM 2049 C CA . PRO A 1 259 ? 21.441 -20.703 7.867 1.00 34.28 259 PRO A CA 1
ATOM 2050 C C . PRO A 1 259 ? 22.768 -19.938 7.899 1.00 34.28 259 PRO A C 1
ATOM 2052 O O . PRO A 1 259 ? 22.757 -18.734 7.541 1.00 34.28 259 PRO A O 1
#

InterPro domains:
  IPR003000 Sirtuin family [PF02146] (48-181)
  IPR026590 Sirtuin family, catalytic core domain [PS50305] (7-259)
  IPR029035 DHS-like NAD/FAD-binding domain superfamily [SSF52467] (14-239)
  IPR050134 NAD-dependent sirtuin protein deacylases [PTHR11085] (49-241)

Nearest PDB structures (foldseek):
  4e69-assembly1_B  TM=3.344E-01  e=1.887E-01  Oceanicola granulosus HTCC2516
  8ft8-assembly1_A  TM=3.379E-01  e=5.323E-01  Homo sapiens
  4ebu-assembly1_A-2  TM=4.398E-01  e=7.676E-01  Oceanicola granulosus HTCC2516
  4eum-assembly1_A  TM=4.088E-01  e=8.159E-01  Oceanicola granulosus HTCC2516
  4eum-assembly1_B  TM=3.496E-01  e=6.392E-01  Oceanicola granulosus HTCC2516

Radius of gyration: 21.79 Å; Cα contacts (8 Å, |Δi|>4): 398; chains: 1; bounding box: 58×35×68 Å

Organism: NCBI:txid2587418